Protein AF-V9L997-F1 (afdb_monomer_lite)

Foldseek 3Di:
DLLQQQLLLLLLVLFFQQLVVLLVVLCVPPLLVLLLVLLLLLLQVLDFQLVSLCVVPVVCSVLSVVLQVVVVVVVVVVLLVVLVVVVQVVQVPDPPRQLQDQPDPQHDNVAEDNAPDPDPRHDYSNVSCCCCVVPVPDPDPVCPDDDPVSSVVSSVVSVVVVCVCDVVHDVSVVVVCVCVVVVVVVVLVVLLVVLVVAPQLVVLVCSNNRGPNVSVVDVVSSVSSNVSSCVLLVRSSSVSSNNSSPDDNPDDSSVVSVVSSCVSSVSSVSSSSSVSSVLRNVCVVNVPDSSVVCVSPVVSVVVNDD

Sequence (306 aa):
LGNVWRFPFLCYRSGGGAFLIPFLIMLVLVGIPLLYMEIAIGQYLRVGPIKALAKVCPLFKGVGMASVAISFIMSIYYNLIITWALYYLINSFQNPLPWQSCNNTWNIPENCTDSITTSNTTVSASQQFFDYNVLQKTEGLESLGGVRWELFGLLILAWVIIYFCIFKGVSWTGKIVYFTSLFPYVVLLAILINNVQLPGAIDGIKYFVTPKWEKLTELQVWVNAAVQVFNSIGIGFGTLISMSSYNQFDNTILKDTLAVSLTNAGTSLFSGFVIFSAFGYMSHMINVPIDHIAVDGKSYNQFCRP

pLDDT: mean 87.46, std 13.43, range [25.47, 96.94]

Secondary structure (DSSP, 8-state):
-HHHHHHHHHHHHTTBGGGHHHHHHHIIIIIHHHHHHHHHHHHHH-S-HHHHHHHH-GGGHHHHHHHHHHHHHHHHHHHHHHHHHHHHHHTTSSSS-TTS-S-STTS-TTTEESS--S-TT-EEHHHHIIIIIIS---SSTT------HHHHHHHHHHHHHHHHHHTT-HHHHHHHHHHHHHHHHHHHHHHHHHHHTSTTHHHHHHHHHSB-GGGGG-HHHHHHHHHHHHHHHTTTSSHHHHHHT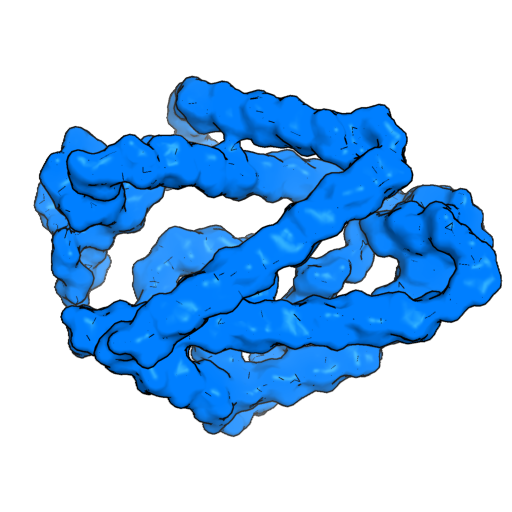TS-TTS-HHHHHHHHHHHHHHHHHHHHHHHHHHHHHHHHHHT--HHHHHHH-HHHHHHS--

Radius of gyration: 21.57 Å; chains: 1; bounding box: 57×48×59 Å

Structure (mmCIF, N/CA/C/O backbone):
data_AF-V9L997-F1
#
_entry.id   AF-V9L997-F1
#
loop_
_atom_site.group_PDB
_atom_site.id
_atom_site.type_symbol
_atom_site.label_atom_id
_atom_site.label_alt_id
_atom_site.label_comp_id
_atom_site.label_asym_id
_atom_site.label_entity_id
_atom_site.label_seq_id
_atom_site.pdbx_PDB_ins_code
_atom_site.Cartn_x
_atom_site.Cartn_y
_atom_site.Cartn_z
_atom_site.occupancy
_atom_site.B_iso_or_equiv
_atom_site.auth_seq_id
_atom_site.auth_comp_id
_atom_site.auth_asym_id
_atom_site.auth_atom_id
_atom_site.pdbx_PDB_model_num
ATOM 1 N N . LEU A 1 1 ? -0.532 1.861 -1.026 1.00 67.75 1 LEU A N 1
ATOM 2 C CA . LEU A 1 1 ? 0.831 1.485 -1.468 1.00 67.75 1 LEU A CA 1
ATOM 3 C C . LEU A 1 1 ? 1.107 -0.012 -1.302 1.00 67.75 1 LEU A C 1
ATOM 5 O O . LEU A 1 1 ? 1.364 -0.663 -2.305 1.00 67.75 1 LEU A O 1
ATOM 9 N N . GLY A 1 2 ? 0.913 -0.591 -0.107 1.00 73.69 2 GLY A N 1
ATOM 10 C CA . GLY A 1 2 ? 1.017 -2.047 0.108 1.00 73.69 2 GLY A CA 1
ATOM 11 C C . GLY A 1 2 ? 0.152 -2.907 -0.830 1.00 73.69 2 GLY A C 1
ATOM 12 O O . GLY A 1 2 ? 0.602 -3.954 -1.285 1.00 73.69 2 GLY A O 1
ATOM 13 N N . ASN A 1 3 ? -1.040 -2.434 -1.207 1.00 83.44 3 ASN A N 1
ATOM 14 C CA . ASN A 1 3 ? -1.897 -3.132 -2.175 1.00 83.44 3 ASN A CA 1
ATOM 15 C C . ASN A 1 3 ? -1.342 -3.085 -3.608 1.00 83.44 3 ASN A C 1
ATOM 17 O O . ASN A 1 3 ? -1.597 -3.996 -4.380 1.00 83.44 3 ASN A O 1
ATOM 21 N N . VAL A 1 4 ? -0.579 -2.051 -3.975 1.00 80.94 4 VAL A N 1
ATOM 22 C CA . VAL A 1 4 ? -0.054 -1.884 -5.340 1.00 80.94 4 VAL A CA 1
ATOM 23 C C . VAL A 1 4 ? 1.275 -2.604 -5.508 1.00 80.94 4 VAL A C 1
ATOM 25 O O . VAL A 1 4 ? 1.442 -3.288 -6.504 1.00 80.94 4 VAL A O 1
ATOM 28 N N . TRP A 1 5 ? 2.199 -2.515 -4.545 1.00 77.62 5 TRP A N 1
ATOM 29 C CA . TRP A 1 5 ? 3.500 -3.170 -4.707 1.00 77.62 5 TRP A CA 1
ATOM 30 C C . TRP A 1 5 ? 3.578 -4.577 -4.094 1.00 77.62 5 TRP A C 1
ATOM 32 O O . TRP A 1 5 ? 4.115 -5.502 -4.700 1.00 77.62 5 TRP A O 1
ATOM 42 N N . ARG A 1 6 ? 3.019 -4.782 -2.891 1.00 84.50 6 ARG A N 1
ATOM 43 C CA . ARG A 1 6 ? 3.346 -5.961 -2.063 1.00 84.50 6 ARG A CA 1
ATOM 44 C C . ARG A 1 6 ? 2.458 -7.121 -2.441 1.00 84.50 6 ARG A C 1
ATOM 46 O O . ARG A 1 6 ? 2.938 -8.235 -2.591 1.00 84.50 6 ARG A O 1
ATOM 53 N N . PHE A 1 7 ? 1.168 -6.855 -2.616 1.00 88.94 7 PHE A N 1
ATOM 54 C CA . PHE A 1 7 ? 0.220 -7.895 -2.982 1.00 88.94 7 PHE A CA 1
ATOM 55 C C . PHE A 1 7 ? 0.565 -8.550 -4.331 1.00 88.94 7 PHE A C 1
ATOM 57 O O . PHE A 1 7 ? 0.700 -9.775 -4.347 1.00 88.94 7 PHE A O 1
ATOM 64 N N . PRO A 1 8 ? 0.813 -7.804 -5.431 1.00 88.12 8 PRO A N 1
ATOM 65 C CA . PRO A 1 8 ? 1.181 -8.432 -6.699 1.00 88.12 8 PRO A CA 1
ATOM 66 C C . PRO A 1 8 ? 2.517 -9.177 -6.608 1.00 88.12 8 PRO A C 1
ATOM 68 O O . PRO A 1 8 ? 2.640 -10.276 -7.145 1.00 88.12 8 PRO A O 1
ATOM 71 N N . PHE A 1 9 ? 3.484 -8.647 -5.848 1.00 84.38 9 PHE A N 1
ATOM 72 C CA . PHE A 1 9 ? 4.753 -9.327 -5.572 1.00 84.38 9 PHE A CA 1
ATOM 73 C C . PHE A 1 9 ? 4.573 -10.657 -4.827 1.00 84.38 9 PHE A C 1
ATOM 75 O O . PHE A 1 9 ? 5.187 -11.670 -5.164 1.00 84.38 9 PHE A O 1
ATOM 82 N N . LEU A 1 10 ? 3.717 -10.679 -3.805 1.00 86.12 10 LEU A N 1
ATOM 83 C CA . LEU A 1 10 ? 3.435 -11.893 -3.049 1.00 86.12 10 LEU A CA 1
ATOM 84 C C . LEU A 1 10 ? 2.688 -12.914 -3.899 1.00 86.12 10 LEU A C 1
ATOM 86 O O . LEU A 1 10 ? 3.050 -14.087 -3.841 1.00 86.12 10 LEU A O 1
ATOM 90 N N . CYS A 1 11 ? 1.733 -12.481 -4.729 1.00 87.31 11 CYS A N 1
ATOM 91 C CA . CYS A 1 11 ? 1.084 -13.353 -5.709 1.00 87.31 11 CYS A CA 1
ATOM 92 C C . CYS A 1 11 ? 2.128 -13.956 -6.651 1.00 87.31 11 CYS A C 1
ATOM 94 O O . CYS A 1 11 ? 2.177 -15.169 -6.824 1.00 87.31 11 CYS A O 1
ATOM 96 N N . TYR A 1 12 ? 3.032 -13.133 -7.183 1.00 84.06 12 TYR A N 1
ATOM 97 C CA . TYR A 1 12 ? 4.104 -13.580 -8.065 1.00 84.06 12 TYR A CA 1
ATOM 98 C C . TYR A 1 12 ? 4.977 -14.675 -7.436 1.00 84.06 12 TYR A C 1
ATOM 100 O O . TYR A 1 12 ? 5.181 -15.733 -8.037 1.00 84.06 12 TYR A O 1
ATOM 108 N N . ARG A 1 13 ? 5.466 -14.441 -6.211 1.00 83.31 13 ARG A N 1
ATOM 109 C CA . ARG A 1 13 ? 6.391 -15.348 -5.512 1.00 83.31 13 ARG A CA 1
ATOM 110 C C . ARG A 1 13 ? 5.698 -16.592 -4.948 1.00 83.31 13 ARG A C 1
ATOM 112 O O . ARG A 1 13 ? 6.335 -17.632 -4.803 1.00 83.31 13 ARG A O 1
ATOM 119 N N . SER A 1 14 ? 4.410 -16.491 -4.630 1.00 85.44 14 SER A N 1
ATOM 120 C CA . SER A 1 14 ? 3.668 -17.495 -3.853 1.00 85.44 14 SER A CA 1
ATOM 121 C C . SER A 1 14 ? 2.675 -18.309 -4.692 1.00 85.44 14 SER A C 1
ATOM 123 O O . SER A 1 14 ? 1.723 -18.865 -4.152 1.00 85.44 14 SER A O 1
ATOM 125 N N . GLY A 1 15 ? 2.894 -18.400 -6.008 1.00 83.06 15 GLY A N 1
ATOM 126 C CA . GLY A 1 15 ? 2.149 -19.317 -6.879 1.00 83.06 15 GLY A CA 1
ATOM 127 C C . GLY A 1 15 ? 1.023 -18.696 -7.709 1.00 83.06 15 GLY A C 1
ATOM 128 O O . GLY A 1 15 ? 0.087 -19.405 -8.083 1.00 83.06 15 GLY A O 1
ATOM 129 N N . GLY A 1 16 ? 1.108 -17.399 -8.005 1.00 87.31 16 GLY A N 1
ATOM 130 C CA . GLY A 1 16 ? 0.155 -16.675 -8.847 1.00 87.31 16 GLY A CA 1
ATOM 131 C C . GLY A 1 16 ? -1.250 -16.731 -8.262 1.00 87.31 16 GLY A C 1
ATOM 132 O O . GLY A 1 16 ? -1.461 -16.397 -7.093 1.00 87.31 16 GLY A O 1
ATOM 133 N N . GLY A 1 17 ? -2.194 -17.237 -9.055 1.00 88.56 17 GLY A N 1
ATOM 134 C CA . GLY A 1 17 ? -3.599 -17.349 -8.666 1.00 88.56 17 GLY A CA 1
ATOM 135 C C . GLY A 1 17 ? -3.832 -18.264 -7.462 1.00 88.56 17 GLY A C 1
ATOM 136 O O . GLY A 1 17 ? -4.795 -18.067 -6.724 1.00 88.56 17 GLY A O 1
ATOM 137 N N . ALA A 1 18 ? -2.925 -19.214 -7.195 1.00 92.25 18 ALA A N 1
ATOM 138 C CA . ALA A 1 18 ? -3.042 -20.100 -6.039 1.00 92.25 18 ALA A CA 1
ATOM 139 C C . ALA A 1 18 ? -2.967 -19.320 -4.716 1.00 92.25 18 ALA A C 1
ATOM 141 O O . ALA A 1 18 ? -3.690 -19.652 -3.783 1.00 92.25 18 ALA A O 1
ATOM 142 N N . PHE A 1 19 ? -2.180 -18.236 -4.650 1.00 93.38 19 PHE A N 1
ATOM 143 C CA . PHE A 1 19 ? -2.037 -17.395 -3.453 1.00 93.38 19 PHE A CA 1
ATOM 144 C C . PHE A 1 19 ? -3.350 -16.728 -3.009 1.00 93.38 19 PHE A C 1
ATOM 146 O O . PHE A 1 19 ? -3.507 -16.382 -1.836 1.00 93.38 19 PHE A O 1
ATOM 153 N N . LEU A 1 20 ? -4.325 -16.584 -3.911 1.00 92.19 20 LEU A N 1
ATOM 154 C CA . LEU A 1 20 ? -5.626 -16.006 -3.574 1.00 92.19 20 LEU A CA 1
ATOM 155 C C . LEU A 1 20 ? -6.396 -16.861 -2.563 1.00 92.19 20 LEU A C 1
ATOM 157 O O . LEU A 1 20 ? -7.115 -16.313 -1.734 1.00 92.19 20 LEU A O 1
ATOM 161 N N . ILE A 1 21 ? -6.207 -18.183 -2.580 1.00 94.12 21 ILE A N 1
ATOM 162 C CA . ILE A 1 21 ? -6.853 -19.110 -1.643 1.00 94.12 21 ILE A CA 1
ATOM 163 C C . ILE A 1 21 ? -6.406 -18.840 -0.194 1.00 94.12 21 ILE A C 1
ATOM 165 O O . ILE A 1 21 ? -7.260 -18.481 0.621 1.00 94.12 21 ILE A O 1
ATOM 169 N N . PRO A 1 22 ? -5.107 -18.939 0.164 1.00 95.25 22 PRO A N 1
ATOM 170 C CA . PRO A 1 22 ? -4.657 -18.651 1.520 1.00 95.25 22 PRO A CA 1
ATOM 171 C C . PRO A 1 22 ? -4.910 -17.192 1.908 1.00 95.25 22 PRO A C 1
ATOM 173 O O . PRO A 1 22 ? -5.239 -16.930 3.062 1.00 95.25 22 PRO A O 1
ATOM 176 N N . PHE A 1 23 ? -4.834 -16.243 0.966 1.00 94.81 23 PHE A N 1
ATOM 177 C CA . PHE A 1 23 ? -5.179 -14.843 1.224 1.00 94.81 23 PHE A CA 1
ATOM 178 C C . PHE A 1 23 ? -6.644 -14.664 1.647 1.00 94.81 23 PHE A C 1
ATOM 180 O O . PHE A 1 23 ? -6.903 -14.050 2.681 1.00 94.81 23 PHE A O 1
ATOM 187 N N . LEU A 1 24 ? -7.599 -15.223 0.897 1.00 94.75 24 LEU A N 1
ATOM 188 C CA . LEU A 1 24 ? -9.027 -15.122 1.217 1.00 94.75 24 LEU A CA 1
ATOM 189 C C . LEU A 1 24 ? -9.382 -15.884 2.498 1.00 94.75 24 LEU A C 1
ATOM 191 O O . LEU A 1 24 ? -10.163 -15.382 3.304 1.00 94.75 24 LEU A O 1
ATOM 195 N N . ILE A 1 25 ? -8.776 -17.050 2.730 1.00 96.06 25 ILE A N 1
ATOM 196 C CA . ILE A 1 25 ? -8.978 -17.814 3.969 1.00 96.06 25 ILE A CA 1
ATOM 197 C C . ILE A 1 25 ? -8.473 -17.015 5.176 1.00 96.06 25 ILE A C 1
ATOM 199 O O . ILE A 1 25 ? -9.211 -16.844 6.145 1.00 96.06 25 ILE A O 1
ATOM 203 N N . MET A 1 26 ? -7.253 -16.472 5.115 1.00 95.75 26 MET A N 1
ATOM 204 C CA . MET A 1 26 ? -6.703 -15.642 6.195 1.00 95.75 26 MET A CA 1
ATOM 205 C C . MET A 1 26 ? -7.504 -14.352 6.391 1.00 95.75 26 MET A C 1
ATOM 207 O O . MET A 1 26 ? -7.697 -13.908 7.523 1.00 95.75 26 MET A O 1
ATOM 211 N N . LEU A 1 27 ? -8.027 -13.765 5.313 1.00 95.81 27 LEU A N 1
ATOM 212 C CA . LEU A 1 27 ? -8.910 -12.606 5.391 1.00 95.81 27 LEU A CA 1
ATOM 213 C C . LEU A 1 27 ? -10.199 -12.935 6.152 1.00 95.81 27 LEU A C 1
ATOM 215 O O . LEU A 1 27 ? -10.573 -12.182 7.045 1.00 95.81 27 LEU A O 1
ATOM 219 N N . VAL A 1 28 ? -10.858 -14.049 5.836 1.00 96.19 28 VAL A N 1
ATOM 220 C CA . VAL A 1 28 ? -12.134 -14.428 6.461 1.00 96.19 28 VAL A CA 1
ATOM 221 C C . VAL A 1 28 ? -11.952 -14.908 7.899 1.00 96.19 28 VAL A C 1
ATOM 223 O O . VAL A 1 28 ? -12.727 -14.518 8.768 1.00 96.19 28 VAL A O 1
ATOM 226 N N . LEU A 1 29 ? -10.938 -15.732 8.167 1.00 95.56 29 LEU A N 1
ATOM 227 C CA . LEU A 1 29 ? -10.749 -16.350 9.483 1.00 95.56 29 LEU A CA 1
ATOM 228 C C . LEU A 1 29 ? -10.039 -15.442 10.489 1.00 95.56 29 LEU A C 1
ATOM 230 O O . LEU A 1 29 ? -10.251 -15.590 11.689 1.00 95.56 29 LEU A O 1
ATOM 234 N N . VAL A 1 30 ? -9.190 -14.523 10.022 1.00 94.12 30 VAL A N 1
ATOM 235 C CA . VAL A 1 30 ? -8.340 -13.700 10.897 1.00 94.12 30 VAL A CA 1
ATOM 236 C C . VAL A 1 30 ? -8.566 -12.211 10.654 1.00 94.12 30 VAL A C 1
ATOM 238 O O . VAL A 1 30 ? -8.850 -11.475 11.596 1.00 94.12 30 VAL A O 1
ATOM 241 N N . GLY A 1 31 ? -8.499 -11.763 9.399 1.00 95.25 31 GLY A N 1
ATOM 242 C CA . GLY A 1 31 ? -8.603 -10.344 9.048 1.00 95.25 31 GLY A CA 1
ATOM 243 C C . GLY A 1 31 ? -9.928 -9.700 9.465 1.00 95.25 31 GLY A C 1
ATOM 244 O O . GLY A 1 31 ? -9.932 -8.741 10.234 1.00 95.25 31 GLY A O 1
ATOM 245 N N . ILE A 1 32 ? -11.052 -10.239 8.984 1.00 96.12 32 ILE A N 1
ATOM 246 C CA . ILE A 1 32 ? -12.401 -9.717 9.245 1.00 96.12 32 ILE A CA 1
ATOM 247 C C . ILE A 1 32 ? -12.735 -9.753 10.746 1.00 96.12 32 ILE A C 1
ATOM 249 O O . ILE A 1 32 ? -13.163 -8.715 11.257 1.00 96.12 32 ILE A O 1
ATOM 253 N N . PRO A 1 33 ? -12.520 -10.862 11.487 1.00 96.56 33 PRO A N 1
ATOM 254 C CA . PRO A 1 33 ? -12.800 -10.895 12.922 1.00 96.56 33 PRO A CA 1
ATOM 255 C C . PRO A 1 33 ? -11.991 -9.874 13.728 1.00 96.56 33 PRO A C 1
ATOM 257 O O . PRO A 1 33 ? -12.551 -9.193 14.587 1.00 96.56 33 PRO A O 1
ATOM 260 N N . LEU A 1 34 ? -10.695 -9.716 13.439 1.00 95.69 34 LEU A N 1
ATOM 261 C CA . LEU A 1 34 ? -9.853 -8.751 14.151 1.00 95.69 34 LEU A CA 1
ATOM 262 C C . LEU A 1 34 ? -10.195 -7.302 13.791 1.00 95.69 34 LEU A C 1
ATOM 264 O O . LEU A 1 34 ? -10.251 -6.451 14.678 1.00 95.69 34 LEU A O 1
ATOM 268 N N . LEU A 1 35 ? -10.490 -7.024 12.519 1.00 96.31 3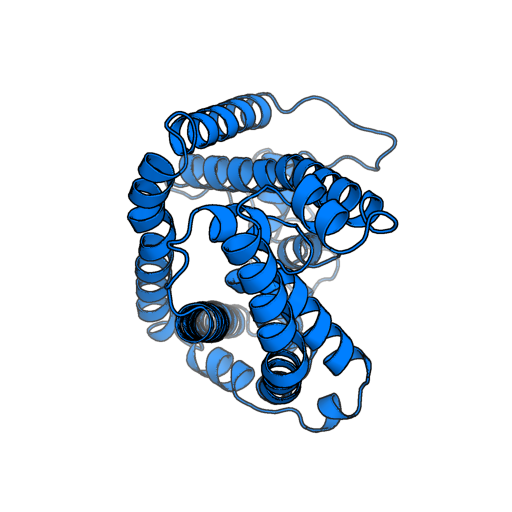5 LEU A N 1
ATOM 269 C CA . LEU A 1 35 ? -10.985 -5.715 12.093 1.00 96.31 35 LEU A CA 1
ATOM 270 C C . LEU A 1 35 ? -12.308 -5.371 12.790 1.00 96.31 35 LEU A C 1
ATOM 272 O O . LEU A 1 35 ? -12.468 -4.266 13.304 1.00 96.31 35 LEU A O 1
ATOM 276 N N . TYR A 1 36 ? -13.245 -6.323 12.835 1.00 96.69 36 TYR A N 1
ATOM 277 C CA . TYR A 1 36 ? -14.514 -6.163 13.544 1.00 96.69 36 TYR A CA 1
ATOM 278 C C . TYR A 1 36 ? -14.291 -5.845 15.022 1.00 96.69 36 TYR A C 1
ATOM 280 O O . TYR A 1 36 ? -14.893 -4.910 15.546 1.00 96.69 36 TYR A O 1
ATOM 288 N N . MET A 1 37 ? -13.390 -6.579 15.678 1.00 95.81 37 MET A N 1
ATOM 289 C CA . MET A 1 37 ? -13.039 -6.360 17.078 1.00 95.81 37 MET A CA 1
ATOM 290 C C . MET A 1 37 ? -12.497 -4.944 17.322 1.00 95.81 37 MET A C 1
ATOM 292 O O . MET A 1 37 ? -12.960 -4.273 18.243 1.00 95.81 37 MET A O 1
ATOM 296 N N . GLU A 1 38 ? -11.550 -4.457 16.514 1.00 95.50 38 GLU A N 1
ATOM 297 C CA . GLU A 1 38 ? -10.991 -3.109 16.695 1.00 95.50 38 GLU A CA 1
ATOM 298 C C . GLU A 1 38 ? -12.030 -2.005 16.484 1.00 95.50 38 GLU A C 1
ATOM 300 O O . GLU A 1 38 ? -12.090 -1.062 17.280 1.00 95.50 38 GLU A O 1
ATOM 305 N N . ILE A 1 39 ? -12.873 -2.132 15.454 1.00 95.94 39 ILE A N 1
ATOM 306 C CA . ILE A 1 39 ? -13.940 -1.158 15.187 1.00 95.94 39 ILE A CA 1
ATOM 307 C C . ILE A 1 39 ? -14.985 -1.188 16.311 1.00 95.94 39 ILE A C 1
ATOM 309 O O . ILE A 1 39 ? -15.418 -0.133 16.773 1.00 95.94 39 ILE A O 1
ATOM 313 N N . ALA A 1 40 ? -15.347 -2.375 16.810 1.00 96.19 40 ALA A N 1
ATOM 314 C CA . ALA A 1 40 ? -16.261 -2.533 17.941 1.00 96.19 40 ALA A CA 1
ATOM 315 C C . ALA A 1 40 ? -15.725 -1.878 19.217 1.00 96.19 40 ALA A C 1
ATOM 317 O O . ALA A 1 40 ? -16.440 -1.106 19.858 1.00 96.19 40 ALA A O 1
ATOM 318 N N . ILE A 1 41 ? -14.459 -2.127 19.562 1.00 95.69 41 ILE A N 1
ATOM 319 C CA . ILE A 1 41 ? -13.810 -1.522 20.733 1.00 95.69 41 ILE A CA 1
ATOM 320 C C . ILE A 1 41 ? -13.782 0.005 20.604 1.00 95.69 41 ILE A C 1
ATOM 322 O O . ILE A 1 41 ? -14.122 0.705 21.562 1.00 95.69 41 ILE A O 1
ATOM 326 N N . GLY A 1 42 ? -13.397 0.530 19.438 1.00 95.69 42 GLY A N 1
ATOM 327 C CA . GLY A 1 42 ? -13.329 1.971 19.212 1.00 95.69 42 GLY A CA 1
ATOM 328 C C . GLY A 1 42 ? -14.699 2.642 19.276 1.00 95.69 42 GLY A C 1
ATOM 329 O O . GLY A 1 42 ? -14.874 3.569 20.071 1.00 95.69 42 GLY A O 1
ATOM 330 N N . GLN A 1 43 ? -15.688 2.138 18.530 1.00 96.19 43 GLN A N 1
ATOM 331 C CA . GLN A 1 43 ? -17.046 2.700 18.505 1.00 96.19 43 GLN A CA 1
ATOM 332 C C . GLN A 1 43 ? -17.740 2.619 19.870 1.00 96.19 43 GLN A C 1
ATOM 334 O O . GLN A 1 43 ? -18.403 3.578 20.270 1.00 96.19 43 GLN A O 1
ATOM 339 N N . TYR A 1 44 ? -17.575 1.514 20.604 1.00 95.81 44 TYR A N 1
ATOM 340 C CA . TYR A 1 44 ? -18.206 1.343 21.914 1.00 95.81 44 TYR A CA 1
ATOM 341 C C . TYR A 1 44 ? -17.577 2.244 22.985 1.00 95.81 44 TYR A C 1
ATOM 343 O O . TYR A 1 44 ? -18.290 2.885 23.758 1.00 95.81 44 TYR A O 1
ATOM 351 N N . LEU A 1 45 ? -16.241 2.328 23.039 1.00 95.69 45 LEU A N 1
ATOM 352 C CA . LEU A 1 45 ? -15.543 3.059 24.104 1.00 95.69 45 LEU A CA 1
ATOM 353 C C . LEU A 1 45 ? -15.334 4.548 23.811 1.00 95.69 45 LEU A C 1
ATOM 355 O O . LEU A 1 45 ? -15.082 5.301 24.759 1.00 95.69 45 LEU A O 1
ATOM 359 N N . ARG A 1 46 ? -15.418 4.968 22.539 1.00 95.06 46 ARG A N 1
ATOM 360 C CA . ARG A 1 46 ? -15.309 6.365 22.070 1.00 95.06 46 ARG A CA 1
ATOM 361 C C . ARG A 1 46 ? -14.075 7.108 22.585 1.00 95.06 46 ARG A C 1
ATOM 363 O O . ARG A 1 46 ? -14.114 8.291 22.919 1.00 95.06 46 ARG A O 1
ATOM 370 N N . VAL A 1 47 ? -12.966 6.388 22.701 1.00 95.12 47 VAL A N 1
ATOM 371 C CA . VAL A 1 47 ? -11.676 6.923 23.142 1.00 95.12 47 VAL A CA 1
ATOM 372 C C . VAL A 1 47 ? -10.554 6.340 22.292 1.00 95.12 47 VAL A C 1
ATOM 374 O O . VAL A 1 47 ? -10.687 5.256 21.731 1.00 95.12 47 VAL A O 1
ATOM 377 N N . GLY A 1 48 ? -9.422 7.041 22.238 1.00 93.50 48 GLY A N 1
ATOM 378 C CA . GLY A 1 48 ? -8.238 6.562 21.524 1.00 93.50 48 GLY A CA 1
ATOM 379 C C . GLY A 1 48 ? -7.664 5.247 22.086 1.00 93.50 48 GLY A C 1
ATOM 380 O O . GLY A 1 48 ? -7.963 4.869 23.226 1.00 93.50 48 GLY A O 1
ATOM 381 N N . PRO A 1 49 ? -6.775 4.577 21.330 1.00 94.06 49 PRO A N 1
ATOM 382 C CA . PRO A 1 49 ? -6.354 3.190 21.564 1.00 94.06 49 PRO A CA 1
ATOM 383 C C . PRO A 1 49 ? -5.753 2.926 22.953 1.00 94.06 49 PRO A C 1
ATOM 385 O O . PRO A 1 49 ? -6.073 1.913 23.572 1.00 94.06 49 PRO A O 1
ATOM 388 N N . ILE A 1 50 ? -4.958 3.857 23.501 1.00 94.94 50 ILE A N 1
ATOM 389 C CA . ILE A 1 50 ? -4.363 3.723 24.847 1.00 94.94 50 ILE A CA 1
ATOM 390 C C . ILE A 1 50 ? -5.450 3.616 25.923 1.00 94.94 50 ILE A C 1
ATOM 392 O O . ILE A 1 50 ? -5.408 2.736 26.782 1.00 94.94 50 ILE A O 1
ATOM 396 N N . LYS A 1 51 ? -6.431 4.525 25.888 1.00 95.12 51 LYS A N 1
ATOM 397 C CA . LYS A 1 51 ? -7.526 4.549 26.866 1.00 95.12 51 LYS A CA 1
ATOM 398 C C . LYS A 1 51 ? -8.526 3.427 26.602 1.00 95.12 51 LYS A C 1
ATOM 400 O O . LYS A 1 51 ? -9.069 2.890 27.561 1.00 95.12 51 LYS A O 1
ATOM 405 N N . ALA A 1 52 ? -8.755 3.075 25.336 1.00 95.06 52 ALA A N 1
ATOM 406 C CA . ALA A 1 52 ? -9.652 1.995 24.949 1.00 95.06 52 ALA A CA 1
ATOM 407 C C . ALA A 1 52 ? -9.174 0.663 25.537 1.00 95.06 52 ALA A C 1
ATOM 409 O O . ALA A 1 52 ? -9.891 0.045 26.319 1.00 95.06 52 ALA A O 1
ATOM 410 N N . LEU A 1 53 ? -7.922 0.278 25.271 1.00 94.44 53 LEU A N 1
ATOM 411 C CA . LEU A 1 53 ? -7.375 -0.986 25.765 1.00 94.44 53 LEU A CA 1
ATOM 412 C C . LEU A 1 53 ? -7.232 -1.011 27.288 1.00 94.44 53 LEU A C 1
ATOM 414 O O . LEU A 1 53 ? -7.514 -2.038 27.893 1.00 94.44 53 LEU A O 1
ATOM 418 N N . ALA A 1 54 ? -6.916 0.122 27.924 1.00 95.25 54 ALA A N 1
ATOM 419 C CA . ALA A 1 54 ? -6.913 0.220 29.383 1.00 95.25 54 ALA A CA 1
ATOM 420 C C . ALA A 1 54 ? -8.307 0.020 30.013 1.00 95.25 54 ALA A C 1
ATOM 422 O O . ALA A 1 54 ? -8.400 -0.543 31.101 1.00 95.25 54 ALA A O 1
ATOM 423 N N . LYS A 1 55 ? -9.383 0.471 29.348 1.00 94.31 55 LYS A N 1
ATOM 424 C CA . LYS A 1 55 ? -10.770 0.250 29.797 1.00 94.31 55 LYS A CA 1
ATOM 425 C C . LYS A 1 55 ? -11.239 -1.189 29.574 1.00 94.31 55 LYS A C 1
ATOM 427 O O . LYS A 1 55 ? -12.035 -1.670 30.370 1.00 94.31 55 LYS A O 1
ATOM 432 N N . VAL A 1 56 ? -10.764 -1.858 28.519 1.00 93.50 56 VAL A N 1
ATOM 433 C CA . VAL A 1 56 ? -11.035 -3.290 28.287 1.00 93.50 56 VAL A CA 1
ATOM 434 C C . VAL A 1 56 ? -10.320 -4.139 29.337 1.00 93.50 56 VAL A C 1
ATOM 436 O O . VAL A 1 56 ? -10.936 -4.969 29.996 1.00 93.50 56 VAL A O 1
ATOM 439 N N . CYS A 1 57 ? -9.016 -3.921 29.507 1.00 93.62 57 CYS A N 1
ATOM 440 C CA . CYS A 1 57 ? -8.207 -4.580 30.521 1.00 93.62 57 CYS A CA 1
ATOM 441 C C . CYS A 1 57 ? -7.038 -3.664 30.922 1.00 93.62 57 CYS A C 1
ATOM 443 O O . CYS A 1 57 ? -6.160 -3.405 30.093 1.00 93.62 57 CYS A O 1
ATOM 445 N N . PRO A 1 58 ? -6.952 -3.205 32.185 1.00 93.00 58 PRO A N 1
ATOM 446 C CA . PRO A 1 58 ? -5.878 -2.312 32.628 1.00 93.00 58 PRO A CA 1
ATOM 447 C C . PRO A 1 58 ? -4.465 -2.860 32.379 1.00 93.00 58 PRO A C 1
ATOM 449 O O . PRO A 1 58 ? -3.557 -2.086 32.075 1.00 93.00 58 PRO A O 1
ATOM 452 N N . LEU A 1 59 ? -4.291 -4.188 32.431 1.00 94.25 59 LEU A N 1
ATOM 453 C CA . LEU A 1 59 ? -3.028 -4.868 32.124 1.00 94.25 59 LEU A CA 1
ATOM 454 C C . LEU A 1 59 ? -2.582 -4.639 30.667 1.00 94.25 59 LEU A C 1
ATOM 456 O O . LEU A 1 59 ? -1.393 -4.497 30.393 1.00 94.25 59 LEU A O 1
ATOM 460 N N . PHE A 1 60 ? -3.528 -4.525 29.730 1.00 91.56 60 PHE A N 1
ATOM 461 C CA . PHE A 1 60 ? -3.258 -4.324 28.303 1.00 91.56 60 PHE A CA 1
ATOM 462 C C . PHE A 1 60 ? -3.100 -2.858 27.893 1.00 91.56 60 PHE A C 1
ATOM 464 O O . PHE A 1 60 ? -2.940 -2.565 26.707 1.00 91.56 60 PHE A O 1
ATOM 471 N N . LYS A 1 61 ? -3.031 -1.919 28.845 1.00 93.38 61 LYS A N 1
ATOM 472 C CA . LYS A 1 61 ? -2.676 -0.518 28.554 1.00 93.38 61 LYS A CA 1
ATOM 473 C C . LYS A 1 61 ? -1.363 -0.403 27.762 1.00 93.38 61 LYS A C 1
ATOM 475 O O . LYS A 1 61 ? -1.251 0.461 26.894 1.00 93.38 61 LYS A O 1
ATOM 480 N N . GLY A 1 62 ? -0.399 -1.292 28.026 1.00 94.81 62 GLY A N 1
ATOM 481 C CA . GLY A 1 62 ? 0.869 -1.372 27.292 1.00 94.81 62 GLY A CA 1
ATOM 482 C C . GLY A 1 62 ? 0.698 -1.603 25.790 1.00 94.81 62 GLY A C 1
ATOM 483 O O . GLY A 1 62 ? 1.392 -0.969 24.999 1.00 94.81 62 GLY A O 1
ATOM 484 N N . VAL A 1 63 ? -0.282 -2.417 25.388 1.00 94.12 63 VAL A N 1
ATOM 485 C CA . VAL A 1 63 ? -0.570 -2.710 23.974 1.00 94.12 63 VAL A CA 1
ATOM 486 C C . VAL A 1 63 ? -1.005 -1.442 23.236 1.00 94.12 63 VAL A C 1
ATOM 488 O O . VAL A 1 63 ? -0.523 -1.169 22.141 1.00 94.12 63 VAL A O 1
ATOM 491 N N . GLY A 1 64 ? -1.837 -0.605 23.863 1.00 93.81 64 GLY A N 1
ATOM 492 C CA . GLY A 1 64 ? -2.256 0.666 23.267 1.00 93.81 64 GLY A CA 1
ATOM 493 C C . GLY A 1 64 ? -1.133 1.699 23.174 1.00 93.81 64 GLY A C 1
ATOM 494 O O . GLY A 1 64 ? -1.122 2.514 22.256 1.00 93.81 64 GLY A O 1
ATOM 495 N N . MET A 1 65 ? -0.169 1.678 24.100 1.00 95.31 65 MET A N 1
ATOM 496 C CA . MET A 1 65 ? 1.027 2.524 23.988 1.00 95.31 65 MET A CA 1
ATOM 497 C C . MET A 1 65 ? 1.937 2.040 22.855 1.00 95.31 65 MET A C 1
ATOM 499 O O . MET A 1 65 ? 2.409 2.856 22.064 1.00 95.31 65 MET A O 1
ATOM 503 N N . ALA A 1 66 ? 2.124 0.722 22.731 1.00 95.50 66 ALA A N 1
ATOM 504 C CA . ALA A 1 66 ? 2.896 0.119 21.650 1.00 95.50 66 ALA A CA 1
ATOM 505 C C . ALA A 1 66 ? 2.289 0.426 20.271 1.00 95.50 66 ALA A C 1
ATOM 507 O O . ALA A 1 66 ? 3.021 0.813 19.365 1.00 95.50 66 ALA A O 1
ATOM 508 N N . SER A 1 67 ? 0.961 0.350 20.115 1.00 93.44 67 SER A N 1
ATOM 509 C CA . SER A 1 67 ? 0.298 0.651 18.837 1.00 93.44 67 SER A CA 1
ATOM 510 C C . SER A 1 67 ? 0.511 2.107 18.392 1.00 93.44 67 SER A C 1
ATOM 512 O O . SER A 1 67 ? 0.737 2.377 17.210 1.00 93.44 67 SER A O 1
ATOM 514 N N . VAL A 1 68 ? 0.497 3.054 19.339 1.00 94.25 68 VAL A N 1
ATOM 515 C CA . VAL A 1 68 ? 0.789 4.473 19.068 1.00 94.25 68 VAL A CA 1
ATOM 516 C C . VAL A 1 68 ? 2.268 4.683 18.736 1.00 94.25 68 VAL A C 1
ATOM 518 O O . VAL A 1 68 ? 2.570 5.405 17.788 1.00 94.25 68 VAL A O 1
ATOM 521 N N . ALA A 1 69 ? 3.185 4.027 19.452 1.00 95.31 69 ALA A N 1
ATOM 522 C CA . ALA A 1 69 ? 4.619 4.101 19.167 1.00 95.31 69 ALA A CA 1
ATOM 523 C C . ALA A 1 69 ? 4.959 3.546 17.772 1.00 95.31 69 ALA A C 1
ATOM 525 O O . ALA A 1 69 ? 5.683 4.188 17.011 1.00 95.31 69 ALA A O 1
ATOM 526 N N . ILE A 1 70 ? 4.377 2.401 17.399 1.00 92.94 70 ILE A N 1
ATOM 527 C CA . ILE A 1 70 ? 4.518 1.826 16.055 1.00 92.94 70 ILE A CA 1
ATOM 528 C C . ILE A 1 70 ? 3.965 2.799 15.013 1.00 92.94 70 ILE A C 1
ATOM 530 O O . ILE A 1 70 ? 4.656 3.106 14.047 1.00 92.94 70 ILE A O 1
ATOM 534 N N . SER A 1 71 ? 2.768 3.352 15.226 1.00 92.00 71 SER A N 1
ATOM 535 C CA . SER A 1 71 ? 2.179 4.336 14.307 1.00 92.00 71 SER A CA 1
ATOM 536 C C . SER A 1 71 ? 3.054 5.581 14.128 1.00 92.00 71 SER A C 1
ATOM 538 O O . SER A 1 71 ? 3.162 6.100 13.017 1.00 92.00 71 SER A O 1
ATOM 540 N N . PHE A 1 72 ? 3.719 6.040 15.190 1.00 93.19 72 PHE A N 1
ATOM 541 C CA . PHE A 1 72 ? 4.663 7.154 15.122 1.00 93.19 72 PHE A CA 1
ATOM 542 C C . PHE A 1 72 ? 5.883 6.816 14.254 1.00 93.19 72 PHE A C 1
ATOM 544 O O . PHE A 1 72 ? 6.188 7.560 13.321 1.00 93.19 72 PHE A O 1
ATOM 551 N N . ILE A 1 73 ? 6.527 5.666 14.480 1.00 93.12 73 ILE A N 1
ATOM 552 C CA . ILE A 1 73 ? 7.669 5.215 13.663 1.00 93.12 73 ILE A CA 1
ATOM 553 C C . ILE A 1 73 ? 7.251 5.055 12.196 1.00 93.12 73 ILE A C 1
ATOM 555 O O . ILE A 1 73 ? 7.943 5.529 11.295 1.00 93.12 73 ILE A O 1
ATOM 559 N N . MET A 1 74 ? 6.080 4.457 11.958 1.00 90.56 74 MET A N 1
ATOM 560 C CA . MET A 1 74 ? 5.503 4.302 10.622 1.00 90.56 74 MET A CA 1
ATOM 561 C C . MET A 1 74 ? 5.311 5.656 9.942 1.00 90.56 74 MET A C 1
ATOM 563 O O . MET A 1 74 ? 5.692 5.824 8.786 1.00 90.56 74 MET A O 1
ATOM 567 N N . SER A 1 75 ? 4.794 6.654 10.662 1.00 91.06 75 SER A N 1
ATOM 568 C CA . SER A 1 75 ? 4.590 7.988 10.099 1.00 91.06 75 SER A CA 1
ATOM 569 C C . SER A 1 75 ? 5.890 8.629 9.603 1.00 91.06 75 SER A C 1
ATOM 571 O O . SER A 1 75 ? 5.867 9.296 8.573 1.00 91.06 75 SER A O 1
ATOM 573 N N . ILE A 1 76 ? 7.026 8.389 10.266 1.00 90.88 76 ILE A N 1
ATOM 574 C CA . ILE A 1 76 ? 8.321 8.960 9.870 1.00 90.88 76 ILE A CA 1
ATOM 575 C C . ILE A 1 76 ? 8.775 8.381 8.528 1.00 90.88 76 ILE A C 1
ATOM 577 O O . ILE A 1 76 ? 9.066 9.138 7.601 1.00 90.88 76 ILE A O 1
ATOM 581 N N . TYR A 1 77 ? 8.810 7.054 8.387 1.00 88.81 77 TYR A N 1
ATOM 582 C CA . TYR A 1 77 ? 9.353 6.454 7.167 1.00 88.81 77 TYR A CA 1
ATOM 583 C C . TYR A 1 77 ? 8.361 6.481 5.995 1.00 88.81 77 TYR A C 1
ATOM 585 O O . TYR A 1 77 ? 8.785 6.638 4.852 1.00 88.81 77 TYR A O 1
ATOM 593 N N . TYR A 1 78 ? 7.044 6.382 6.232 1.00 89.44 78 TYR A N 1
ATOM 594 C CA . TYR A 1 78 ? 6.065 6.482 5.139 1.00 89.44 78 TYR A CA 1
ATOM 595 C C . TYR A 1 78 ? 6.051 7.870 4.502 1.00 89.44 78 TYR A C 1
ATOM 597 O O . TYR A 1 78 ? 5.804 7.988 3.300 1.00 89.44 78 TYR A O 1
ATOM 605 N N . ASN A 1 79 ? 6.370 8.909 5.276 1.00 92.00 79 ASN A N 1
ATOM 606 C CA . ASN A 1 79 ? 6.549 10.254 4.744 1.00 92.00 79 ASN A CA 1
ATOM 607 C C . ASN A 1 79 ? 7.690 10.334 3.723 1.00 92.00 79 ASN A C 1
ATOM 609 O O . ASN A 1 79 ? 7.535 11.009 2.710 1.00 92.00 79 ASN A O 1
ATOM 613 N N . LEU A 1 80 ? 8.783 9.585 3.912 1.00 92.19 80 LEU A N 1
ATOM 614 C CA . LEU A 1 80 ? 9.872 9.524 2.926 1.00 92.19 80 LEU A CA 1
ATOM 615 C C . LEU A 1 80 ? 9.398 8.975 1.578 1.00 92.19 80 LEU A C 1
ATOM 617 O O . LEU A 1 80 ? 9.847 9.431 0.529 1.00 92.19 80 LEU A O 1
ATOM 621 N N . ILE A 1 81 ? 8.447 8.040 1.584 1.00 91.31 81 ILE A N 1
ATOM 622 C CA . ILE A 1 81 ? 7.908 7.494 0.338 1.00 91.31 81 ILE A CA 1
ATOM 623 C C . ILE A 1 81 ? 7.074 8.541 -0.411 1.00 91.31 81 ILE A C 1
ATOM 625 O O . ILE A 1 81 ? 7.160 8.637 -1.636 1.00 91.31 81 ILE A O 1
ATOM 629 N N . ILE A 1 82 ? 6.311 9.367 0.312 1.00 92.12 82 ILE A N 1
ATOM 630 C CA . ILE A 1 82 ? 5.594 10.509 -0.275 1.00 92.12 82 ILE A CA 1
ATOM 631 C C . ILE A 1 82 ? 6.600 11.503 -0.867 1.00 92.12 82 ILE A C 1
ATOM 633 O O . ILE A 1 82 ? 6.411 11.957 -1.994 1.00 92.12 82 ILE A O 1
ATOM 637 N N . THR A 1 83 ? 7.698 11.784 -0.161 1.00 94.75 83 THR A N 1
ATOM 638 C CA . THR A 1 83 ? 8.793 12.633 -0.653 1.00 94.75 83 THR A CA 1
ATOM 639 C C . THR A 1 83 ? 9.370 12.121 -1.968 1.00 94.75 83 THR A C 1
ATOM 641 O O . THR A 1 83 ? 9.515 12.897 -2.912 1.00 94.75 83 THR A O 1
ATOM 644 N N . TRP A 1 84 ? 9.661 10.821 -2.074 1.00 94.06 84 TRP A N 1
ATOM 645 C CA . TRP A 1 84 ? 10.137 10.241 -3.331 1.00 94.06 84 TRP A CA 1
ATOM 646 C C . TRP A 1 84 ? 9.090 10.344 -4.438 1.00 94.06 84 TRP A C 1
ATOM 648 O O . TRP A 1 84 ? 9.436 10.715 -5.555 1.00 94.06 84 TRP A O 1
ATOM 658 N N . ALA A 1 85 ? 7.814 10.088 -4.143 1.00 93.31 85 ALA A N 1
ATOM 659 C CA . ALA A 1 85 ? 6.744 10.238 -5.127 1.00 93.31 85 ALA A CA 1
ATOM 660 C C . ALA A 1 85 ? 6.631 11.685 -5.643 1.00 93.31 85 ALA A C 1
ATOM 662 O O . ALA A 1 85 ? 6.504 11.890 -6.848 1.00 93.31 85 ALA A O 1
ATOM 663 N N . LEU A 1 86 ? 6.743 12.685 -4.761 1.00 94.88 86 LEU A N 1
ATOM 664 C CA . LEU A 1 86 ? 6.791 14.100 -5.145 1.00 94.88 86 LEU A CA 1
ATOM 665 C C . LEU A 1 86 ? 8.029 14.418 -5.990 1.00 94.88 86 LEU A C 1
ATOM 667 O O . LEU A 1 86 ? 7.917 15.126 -6.988 1.00 94.88 86 LEU A O 1
ATOM 671 N N . TYR A 1 87 ? 9.191 13.865 -5.632 1.00 95.00 87 TYR A N 1
ATOM 672 C CA . TYR A 1 87 ? 10.421 14.037 -6.405 1.00 95.00 87 TYR A CA 1
ATOM 673 C C . TYR A 1 87 ? 10.267 13.484 -7.829 1.00 95.00 87 TYR A C 1
ATOM 675 O O . TYR A 1 87 ? 10.564 14.187 -8.794 1.00 95.00 87 TYR A O 1
ATOM 683 N N . TYR A 1 88 ? 9.746 12.262 -7.978 1.00 94.06 88 TYR A N 1
ATOM 684 C CA . TYR A 1 88 ? 9.459 11.667 -9.287 1.00 94.06 88 TYR A CA 1
ATOM 685 C C . TYR A 1 88 ? 8.396 12.450 -10.063 1.00 94.06 88 TYR A C 1
ATOM 687 O O . TYR A 1 88 ? 8.548 12.638 -11.268 1.00 94.06 88 TYR A O 1
ATOM 695 N N . LEU A 1 89 ? 7.354 12.952 -9.392 1.00 94.44 89 LEU A N 1
ATOM 696 C CA . LEU A 1 89 ? 6.311 13.762 -10.022 1.00 94.44 89 LEU A CA 1
ATOM 697 C C . LEU A 1 89 ? 6.887 15.051 -10.618 1.00 94.44 89 LEU A C 1
ATOM 699 O O . LEU A 1 89 ? 6.628 15.348 -11.779 1.00 94.44 89 LEU A O 1
ATOM 703 N N . ILE A 1 90 ? 7.705 15.786 -9.860 1.00 94.62 90 ILE A N 1
ATOM 704 C CA . ILE A 1 90 ? 8.340 17.026 -10.334 1.00 94.62 90 ILE A CA 1
ATOM 705 C C . ILE A 1 90 ? 9.279 16.735 -11.513 1.00 94.62 90 ILE A C 1
ATOM 707 O O . ILE A 1 90 ? 9.221 17.417 -12.532 1.00 94.62 90 ILE A O 1
ATOM 711 N N . ASN A 1 91 ? 10.080 15.671 -11.418 1.00 93.00 91 ASN A N 1
ATOM 712 C CA . ASN A 1 91 ? 10.990 15.245 -12.486 1.00 93.00 91 ASN A CA 1
ATOM 713 C C . ASN A 1 91 ? 10.282 14.585 -13.686 1.00 93.00 91 ASN A C 1
ATOM 715 O O . ASN A 1 91 ? 10.945 14.222 -14.653 1.00 93.00 91 ASN A O 1
ATOM 719 N N . SER A 1 92 ? 8.956 14.419 -13.654 1.00 95.12 92 SER A N 1
ATOM 720 C CA . SER A 1 92 ? 8.179 13.926 -14.801 1.00 95.12 92 SER A CA 1
ATOM 721 C C . SER A 1 92 ? 7.768 15.047 -15.764 1.00 95.12 92 SER A C 1
ATOM 723 O O . SER A 1 92 ? 7.322 14.760 -16.871 1.00 95.12 92 SER A O 1
ATOM 725 N N . PHE A 1 93 ? 7.929 16.322 -15.386 1.00 93.88 93 PHE A N 1
ATOM 726 C CA . PHE A 1 93 ? 7.585 17.485 -16.222 1.00 93.88 93 PHE A CA 1
ATOM 727 C C . PHE A 1 93 ? 8.706 17.896 -17.195 1.00 93.88 93 PHE A C 1
ATOM 729 O O . PHE A 1 93 ? 8.860 19.072 -17.519 1.00 93.88 93 PHE A O 1
ATOM 736 N N . GLN A 1 94 ? 9.492 16.933 -17.671 1.00 92.06 94 GLN A N 1
ATOM 737 C CA . GLN A 1 94 ? 10.586 17.145 -18.619 1.00 92.06 94 GLN A CA 1
ATOM 738 C C . GLN A 1 94 ? 10.613 16.036 -19.676 1.00 92.06 94 GLN A C 1
ATOM 740 O O . GLN A 1 94 ? 10.226 14.899 -19.408 1.00 92.06 94 GLN A O 1
ATOM 745 N N . ASN A 1 95 ? 11.060 16.381 -20.885 1.00 88.00 95 ASN A N 1
ATOM 746 C CA . ASN A 1 95 ? 11.230 15.459 -22.006 1.00 88.00 95 ASN A CA 1
ATOM 747 C C . ASN A 1 95 ? 12.653 15.635 -22.571 1.00 88.00 95 ASN A C 1
ATOM 749 O O . ASN A 1 95 ? 12.954 16.739 -23.035 1.00 88.00 95 ASN A O 1
ATOM 753 N N . PRO A 1 96 ? 13.530 14.614 -22.540 1.00 87.94 96 PRO A N 1
ATOM 754 C CA . PRO A 1 96 ? 13.298 13.223 -22.120 1.00 87.94 96 PRO A CA 1
ATOM 755 C C . PRO A 1 96 ? 13.183 13.034 -20.598 1.00 87.94 96 PRO A C 1
ATOM 757 O O . PRO A 1 96 ? 13.619 13.877 -19.811 1.00 87.94 96 PRO A O 1
ATOM 760 N N . LEU A 1 97 ? 12.605 11.902 -20.178 1.00 90.44 97 LEU A N 1
ATOM 761 C CA . LEU A 1 97 ? 12.548 11.528 -18.761 1.00 90.44 97 LEU A CA 1
ATOM 762 C C . LEU A 1 97 ? 13.964 11.214 -18.246 1.00 90.44 97 LEU A C 1
ATOM 764 O O . LEU A 1 97 ? 14.733 10.549 -18.943 1.00 90.44 97 LEU A O 1
ATOM 768 N N . PRO A 1 98 ? 14.327 11.609 -17.012 1.00 88.62 98 PRO A N 1
ATOM 769 C CA . PRO A 1 98 ? 15.712 11.493 -16.556 1.00 88.62 98 PRO A CA 1
ATOM 770 C C . PRO A 1 98 ? 16.153 10.040 -16.317 1.00 88.62 98 PRO A C 1
ATOM 772 O O . PRO A 1 98 ? 17.335 9.730 -16.408 1.00 88.62 98 PRO A O 1
ATOM 775 N N . TRP A 1 99 ? 15.213 9.124 -16.069 1.00 88.00 99 TRP A N 1
ATOM 776 C CA . TRP A 1 99 ? 15.470 7.685 -15.919 1.00 88.00 99 TRP A CA 1
ATOM 777 C C . TRP A 1 99 ? 15.368 6.890 -17.231 1.00 88.00 99 TRP A C 1
ATOM 779 O O . TRP A 1 99 ? 15.349 5.660 -17.194 1.00 88.00 99 TRP A O 1
ATOM 789 N N . GLN A 1 100 ? 15.251 7.563 -18.380 1.00 83.62 100 GLN A N 1
ATOM 790 C CA . GLN A 1 100 ? 15.083 6.900 -19.676 1.00 83.62 100 GLN A CA 1
ATOM 791 C C . GLN A 1 100 ? 16.404 6.437 -20.298 1.00 83.62 100 GLN A C 1
ATOM 793 O O . GLN A 1 100 ? 16.398 5.450 -21.025 1.00 83.62 100 GLN A O 1
ATOM 798 N N . SER A 1 101 ? 17.510 7.140 -20.042 1.00 83.12 101 SER A N 1
ATOM 799 C CA . SER A 1 101 ? 18.784 6.909 -20.731 1.00 83.12 101 SER A CA 1
ATOM 800 C C . SER A 1 101 ? 19.983 6.830 -19.792 1.00 83.12 101 SER A C 1
ATOM 802 O O . SER A 1 101 ? 20.058 7.535 -18.780 1.00 83.12 101 SER A O 1
ATOM 804 N N . CYS A 1 102 ? 20.988 6.066 -20.207 1.00 83.81 102 CYS A N 1
ATOM 805 C CA . CYS A 1 102 ? 22.281 5.951 -19.543 1.00 83.81 102 CYS A CA 1
ATOM 806 C C . CYS A 1 102 ? 23.217 7.157 -19.753 1.00 83.81 102 CYS A C 1
ATOM 808 O O . CYS A 1 102 ? 24.256 7.243 -19.104 1.00 83.81 102 CYS A O 1
ATOM 810 N N . ASN A 1 103 ? 22.835 8.154 -20.555 1.00 86.06 103 ASN A N 1
ATOM 811 C CA . ASN A 1 103 ? 23.645 9.349 -20.819 1.00 86.06 103 ASN A CA 1
ATOM 812 C C . ASN A 1 103 ? 23.372 10.509 -19.834 1.00 86.06 103 ASN A C 1
ATOM 814 O O . ASN A 1 103 ? 22.919 11.578 -20.236 1.00 86.06 103 ASN A O 1
ATOM 818 N N . ASN A 1 104 ? 23.605 10.291 -18.538 1.00 87.00 104 ASN A N 1
ATOM 819 C CA . ASN A 1 104 ? 23.447 11.316 -17.500 1.00 87.00 104 ASN A CA 1
ATOM 820 C C . ASN A 1 104 ? 24.667 11.346 -16.574 1.00 87.00 104 ASN A C 1
ATOM 822 O O . ASN A 1 104 ? 25.393 10.362 -16.460 1.00 87.00 104 ASN A O 1
ATOM 826 N N . THR A 1 105 ? 24.863 12.461 -15.866 1.00 87.81 105 THR A N 1
ATOM 827 C CA . THR A 1 105 ? 26.034 12.696 -15.000 1.00 87.81 105 THR A CA 1
ATOM 828 C C . THR A 1 105 ? 26.152 11.729 -13.822 1.00 87.81 105 THR A C 1
ATOM 830 O O . THR A 1 105 ? 27.248 11.525 -13.313 1.00 87.81 105 THR A O 1
ATOM 833 N N . TRP A 1 106 ? 25.040 11.141 -13.380 1.00 85.75 106 TRP A N 1
ATOM 834 C CA . TRP A 1 106 ? 24.993 10.178 -12.274 1.00 85.75 106 TRP A CA 1
ATOM 835 C C . TRP A 1 106 ? 25.153 8.720 -12.714 1.00 85.75 106 TRP A C 1
ATOM 837 O O . TRP A 1 106 ? 25.242 7.841 -11.859 1.00 85.75 106 TRP A O 1
ATOM 847 N N . ASN A 1 107 ? 25.133 8.441 -14.018 1.00 86.25 107 ASN A N 1
ATOM 848 C CA . ASN A 1 107 ? 25.234 7.073 -14.503 1.00 86.25 107 ASN A CA 1
ATOM 849 C C . ASN A 1 107 ? 26.692 6.617 -14.522 1.00 86.25 107 ASN A C 1
ATOM 851 O O . ASN A 1 107 ? 27.592 7.383 -14.861 1.00 86.25 107 ASN A O 1
ATOM 855 N N . ILE A 1 108 ? 26.912 5.343 -14.204 1.00 84.25 108 ILE A N 1
ATOM 856 C CA . ILE A 1 108 ? 28.220 4.693 -14.317 1.00 84.25 108 ILE A CA 1
ATOM 857 C C . ILE A 1 108 ? 28.279 4.053 -15.711 1.00 84.25 108 ILE A C 1
ATOM 859 O O . ILE A 1 108 ? 27.590 3.046 -15.919 1.00 84.25 108 ILE A O 1
ATOM 863 N N . PRO A 1 109 ? 29.060 4.599 -16.669 1.00 75.56 109 PRO A N 1
ATOM 864 C CA . PRO A 1 109 ? 28.980 4.203 -18.079 1.00 75.56 109 PRO A CA 1
ATOM 865 C C . PRO A 1 109 ? 29.255 2.716 -18.315 1.00 75.56 109 PRO A C 1
ATOM 867 O O . PRO A 1 109 ? 28.639 2.100 -19.175 1.00 75.56 109 PRO A O 1
ATOM 870 N N . GLU A 1 110 ? 30.142 2.128 -17.514 1.00 75.06 110 GLU A N 1
ATOM 871 C CA . GLU A 1 110 ? 30.559 0.726 -17.626 1.00 75.06 110 GLU A CA 1
ATOM 872 C C . GLU A 1 110 ? 29.472 -0.265 -17.195 1.00 75.06 110 GLU A C 1
ATOM 874 O O . GLU A 1 110 ? 29.522 -1.435 -17.567 1.00 75.06 110 GLU A O 1
ATOM 879 N N . ASN A 1 111 ? 28.495 0.189 -16.402 1.00 78.81 111 ASN A N 1
ATOM 880 C CA . ASN A 1 111 ? 27.525 -0.689 -15.756 1.00 78.81 111 ASN A CA 1
ATOM 881 C C . ASN A 1 111 ? 26.063 -0.270 -15.955 1.00 78.81 111 ASN A C 1
ATOM 883 O O . ASN A 1 111 ? 25.164 -0.817 -15.309 1.00 78.81 111 ASN A O 1
ATOM 887 N N . CYS A 1 112 ? 25.824 0.725 -16.811 1.00 77.56 112 CYS A N 1
ATOM 888 C CA . CYS A 1 112 ? 24.494 1.208 -17.156 1.00 77.56 112 CYS A CA 1
ATOM 889 C C . CYS A 1 112 ? 24.053 0.610 -18.484 1.00 77.56 112 CYS A C 1
ATOM 891 O O . CYS A 1 112 ? 24.799 0.628 -19.461 1.00 77.56 112 CYS A O 1
ATOM 893 N N . THR A 1 113 ? 22.827 0.101 -18.525 1.00 72.25 113 THR A N 1
ATOM 894 C CA . THR A 1 113 ? 22.249 -0.439 -19.754 1.00 72.25 113 THR A CA 1
ATOM 895 C C . THR A 1 113 ? 20.858 0.130 -20.012 1.00 72.25 113 THR A C 1
ATOM 897 O O . THR A 1 113 ? 19.993 0.133 -19.132 1.00 72.25 113 THR A O 1
ATOM 900 N N . ASP A 1 114 ? 20.656 0.610 -21.243 1.00 64.19 114 ASP A N 1
ATOM 901 C CA . ASP A 1 114 ? 19.348 1.042 -21.758 1.00 64.19 114 ASP A CA 1
ATOM 902 C C . ASP A 1 114 ? 18.485 -0.161 -22.187 1.00 64.19 114 ASP A C 1
ATOM 904 O O . ASP A 1 114 ? 17.265 -0.064 -22.293 1.00 64.19 114 ASP A O 1
ATOM 908 N N . SER A 1 115 ? 19.121 -1.319 -22.397 1.00 57.78 115 SER A N 1
ATOM 909 C CA . SER A 1 115 ? 18.479 -2.610 -22.651 1.00 57.78 115 SER A CA 1
ATOM 910 C C . SER A 1 115 ? 18.841 -3.568 -21.521 1.00 57.78 115 SER A C 1
ATOM 912 O O . SER A 1 115 ? 20.012 -3.701 -21.191 1.00 57.78 115 SER A O 1
ATOM 914 N N . ILE A 1 116 ? 17.857 -4.213 -20.887 1.00 55.06 116 ILE A N 1
ATOM 915 C CA . ILE A 1 116 ? 18.126 -5.158 -19.793 1.00 55.06 116 ILE A CA 1
ATOM 916 C C . ILE A 1 116 ? 18.808 -6.395 -20.394 1.00 55.06 116 ILE A C 1
ATOM 918 O O . ILE A 1 116 ? 18.152 -7.304 -20.896 1.00 55.06 116 ILE A O 1
ATOM 922 N N . THR A 1 117 ? 20.140 -6.402 -20.394 1.00 51.84 117 THR A N 1
ATOM 923 C CA . THR A 1 117 ? 20.956 -7.565 -20.744 1.00 51.84 117 THR A CA 1
ATOM 924 C C . THR A 1 117 ? 21.015 -8.526 -19.561 1.00 51.84 117 THR A C 1
ATOM 926 O O . THR A 1 117 ? 21.153 -8.109 -18.414 1.00 51.84 117 THR A O 1
ATOM 929 N N . THR A 1 118 ? 20.972 -9.832 -19.836 1.00 50.09 118 THR A N 1
ATOM 930 C CA . THR A 1 118 ? 21.078 -10.954 -18.875 1.00 50.09 118 THR A CA 1
ATOM 931 C C . THR A 1 118 ? 22.440 -11.068 -18.168 1.00 50.09 118 THR A C 1
ATOM 933 O O . THR A 1 118 ? 22.796 -12.122 -17.643 1.00 50.09 118 THR A O 1
ATOM 936 N N . SER A 1 119 ? 23.244 -10.007 -18.164 1.00 52.69 119 SER A N 1
ATOM 937 C CA . SER A 1 119 ? 24.509 -9.939 -17.442 1.00 52.69 119 SER A CA 1
ATOM 938 C C . SER A 1 119 ? 24.268 -9.517 -15.994 1.00 52.69 119 SER A C 1
ATOM 940 O O . SER A 1 119 ? 23.809 -8.410 -15.733 1.00 52.69 119 SER A O 1
ATOM 942 N N . ASN A 1 120 ? 24.668 -10.368 -15.042 1.00 56.38 120 ASN A N 1
ATOM 943 C CA . ASN A 1 120 ? 24.577 -10.112 -13.593 1.00 56.38 120 ASN A CA 1
ATOM 944 C C . ASN A 1 120 ? 25.289 -8.828 -13.120 1.00 56.38 120 ASN A C 1
ATOM 946 O O . ASN A 1 120 ? 25.106 -8.411 -11.975 1.00 56.38 120 ASN A O 1
ATOM 950 N N . THR A 1 121 ? 26.127 -8.230 -13.965 1.00 59.53 121 THR A N 1
ATOM 951 C CA . THR A 1 121 ? 26.885 -7.018 -13.662 1.00 59.53 121 THR A CA 1
ATOM 952 C C . THR A 1 121 ? 26.062 -5.753 -13.895 1.00 59.53 121 THR A C 1
ATOM 954 O O . THR A 1 121 ? 26.088 -4.872 -13.041 1.00 59.53 121 THR A O 1
ATOM 957 N N . THR A 1 122 ? 25.272 -5.692 -14.970 1.00 67.88 122 THR A N 1
ATOM 958 C CA . THR A 1 122 ? 24.654 -4.460 -15.489 1.00 67.88 122 THR A CA 1
ATOM 959 C C . THR A 1 122 ? 23.358 -4.066 -14.783 1.00 67.88 122 THR A C 1
ATOM 961 O O . THR A 1 122 ? 22.553 -4.912 -14.396 1.00 67.88 122 THR A O 1
ATOM 964 N N . VAL A 1 123 ? 23.134 -2.758 -14.637 1.00 73.56 123 VAL A N 1
ATOM 965 C CA . VAL A 1 123 ? 21.974 -2.161 -13.958 1.00 73.56 123 VAL A CA 1
ATOM 966 C C . VAL A 1 123 ? 21.197 -1.272 -14.938 1.00 73.56 123 VAL A C 1
ATOM 968 O O . VAL A 1 123 ? 21.800 -0.613 -15.788 1.00 73.56 123 VAL A O 1
ATOM 971 N N . SER A 1 124 ? 19.862 -1.245 -14.842 1.00 78.00 124 SER A N 1
ATOM 972 C CA . SER A 1 124 ? 19.029 -0.405 -15.714 1.00 78.00 124 SER A CA 1
ATOM 973 C C . SER A 1 124 ? 19.220 1.089 -15.428 1.00 78.00 124 SER A C 1
ATOM 975 O O . SER A 1 124 ? 19.464 1.483 -14.283 1.00 78.00 124 SER A O 1
ATOM 977 N N . ALA A 1 125 ? 19.028 1.936 -16.446 1.00 82.25 125 ALA A N 1
ATOM 978 C CA . ALA A 1 125 ? 19.057 3.398 -16.294 1.00 82.25 125 ALA A CA 1
ATOM 979 C C . ALA A 1 125 ? 18.114 3.902 -15.181 1.00 82.25 125 ALA A C 1
ATOM 981 O O . ALA A 1 125 ? 18.462 4.795 -14.409 1.00 82.25 125 ALA A O 1
ATOM 982 N N . SER A 1 126 ? 16.939 3.280 -15.038 1.00 83.75 126 SER A N 1
ATOM 983 C CA . SER A 1 126 ? 15.965 3.616 -13.995 1.00 83.75 126 SER A CA 1
ATOM 984 C C . SER A 1 126 ? 16.409 3.242 -12.583 1.00 83.75 126 SER A C 1
ATOM 986 O O . SER A 1 126 ? 16.167 3.999 -11.641 1.00 83.75 126 SER A O 1
ATOM 988 N N . GLN A 1 127 ? 17.098 2.113 -12.428 1.00 82.19 127 GLN A N 1
ATOM 989 C CA . GLN A 1 127 ? 17.655 1.696 -11.147 1.00 82.19 127 GLN A CA 1
ATOM 990 C C . GLN A 1 127 ? 18.849 2.583 -10.763 1.00 82.19 127 GLN A C 1
ATOM 992 O O . GLN A 1 127 ? 18.922 3.026 -9.620 1.00 82.19 127 GLN A O 1
ATOM 997 N N . GLN A 1 128 ? 19.731 2.923 -11.712 1.00 85.44 128 GLN A N 1
ATOM 998 C CA . GLN A 1 128 ? 20.838 3.857 -11.460 1.00 85.44 128 GLN A CA 1
ATOM 999 C C . GLN A 1 128 ? 20.348 5.265 -11.111 1.00 85.44 128 GLN A C 1
ATOM 1001 O O . GLN A 1 128 ? 20.887 5.896 -10.203 1.00 85.44 128 GLN A O 1
ATOM 1006 N N . PHE A 1 129 ? 19.285 5.740 -11.767 1.00 88.81 129 PHE A N 1
ATOM 1007 C CA . PHE A 1 129 ? 18.641 6.994 -11.389 1.00 88.81 129 PHE A CA 1
ATOM 1008 C C . PHE A 1 129 ? 18.181 6.963 -9.927 1.00 88.81 129 PHE A C 1
ATOM 1010 O O . PHE A 1 129 ? 18.443 7.902 -9.177 1.00 88.81 129 PHE A O 1
ATOM 1017 N N . PHE A 1 130 ? 17.541 5.879 -9.486 1.00 89.25 130 PHE A N 1
ATOM 1018 C CA . PHE A 1 130 ? 17.104 5.765 -8.098 1.00 89.25 130 PHE A CA 1
ATOM 1019 C C . PHE A 1 130 ? 18.280 5.669 -7.112 1.00 89.25 130 PHE A C 1
ATOM 1021 O O . PHE A 1 130 ? 18.312 6.409 -6.130 1.00 89.25 130 PHE A O 1
ATOM 1028 N N . ASP A 1 131 ? 19.263 4.811 -7.380 1.00 88.00 131 ASP A N 1
ATOM 1029 C CA . ASP A 1 131 ? 20.360 4.541 -6.446 1.00 88.00 131 ASP A CA 1
ATOM 1030 C C . ASP A 1 131 ? 21.357 5.707 -6.348 1.00 88.00 131 ASP A C 1
ATOM 1032 O O . ASP A 1 131 ? 21.746 6.096 -5.243 1.00 88.00 131 ASP A O 1
ATOM 1036 N N . TYR A 1 132 ? 21.748 6.298 -7.480 1.00 88.06 132 TYR A N 1
ATOM 1037 C CA . TYR A 1 132 ? 22.812 7.306 -7.531 1.00 88.06 132 TYR A CA 1
ATOM 1038 C C . TYR A 1 132 ? 22.292 8.738 -7.587 1.00 88.06 132 TYR A C 1
ATOM 1040 O O . TYR A 1 132 ? 22.883 9.615 -6.958 1.00 88.06 132 TYR A O 1
ATOM 1048 N N . ASN A 1 133 ? 21.175 8.994 -8.276 1.00 90.00 133 ASN A N 1
ATOM 1049 C CA . ASN A 1 133 ? 20.620 10.345 -8.331 1.00 90.00 133 ASN A CA 1
ATOM 1050 C C . ASN A 1 133 ? 19.598 10.621 -7.229 1.00 90.00 133 ASN A C 1
ATOM 1052 O O . ASN A 1 133 ? 19.701 11.661 -6.592 1.00 90.00 133 ASN A O 1
ATOM 1056 N N . VAL A 1 134 ? 18.616 9.749 -6.986 1.00 90.75 134 VAL A N 1
ATOM 1057 C CA . VAL A 1 134 ? 17.587 10.007 -5.961 1.00 90.75 134 VAL A CA 1
ATOM 1058 C C . VAL A 1 134 ? 18.161 9.789 -4.565 1.00 90.75 134 VAL A C 1
ATOM 1060 O O . VAL A 1 134 ? 18.137 10.707 -3.749 1.00 90.75 134 VAL A O 1
ATOM 1063 N N . LEU A 1 135 ? 18.675 8.588 -4.291 1.00 88.31 135 LEU A N 1
ATOM 1064 C CA . LEU A 1 135 ? 19.130 8.201 -2.957 1.00 88.31 135 LEU A CA 1
ATOM 1065 C C . LEU A 1 135 ? 20.544 8.683 -2.623 1.00 88.31 135 LEU A C 1
ATOM 1067 O O . LEU A 1 135 ? 20.811 8.909 -1.447 1.00 88.31 135 LEU A O 1
ATOM 1071 N N . GLN A 1 136 ? 21.435 8.816 -3.615 1.00 88.50 136 GLN A N 1
ATOM 1072 C CA . GLN A 1 136 ? 22.886 8.938 -3.386 1.00 88.50 136 GLN A CA 1
ATOM 1073 C C . GLN A 1 136 ? 23.383 7.883 -2.390 1.00 88.50 136 GLN A C 1
ATOM 1075 O O . GLN A 1 136 ? 23.951 8.185 -1.340 1.00 88.50 136 GLN A O 1
ATOM 1080 N N . LYS A 1 137 ? 23.094 6.621 -2.712 1.00 84.62 137 LYS A N 1
ATOM 1081 C CA . LYS A 1 137 ? 23.336 5.477 -1.838 1.00 84.62 137 LYS A CA 1
ATOM 1082 C C . LYS A 1 137 ? 24.809 5.394 -1.418 1.00 84.62 137 LYS A C 1
ATOM 1084 O O . LYS A 1 137 ? 25.697 5.344 -2.265 1.00 84.62 137 LYS A O 1
ATOM 1089 N N . THR A 1 138 ? 25.045 5.329 -0.111 1.00 86.94 138 THR A N 1
ATOM 1090 C CA . THR A 1 138 ? 26.369 5.132 0.490 1.00 86.94 138 THR A CA 1
ATOM 1091 C C . THR A 1 138 ? 26.702 3.647 0.664 1.00 86.94 138 THR A C 1
ATOM 1093 O O . THR A 1 138 ? 25.857 2.771 0.459 1.00 86.94 138 THR A O 1
ATOM 1096 N N . GLU A 1 139 ? 27.954 3.348 1.023 1.00 81.69 139 GLU A N 1
ATOM 1097 C CA . GLU A 1 139 ? 28.461 1.974 1.159 1.00 81.69 139 GLU A CA 1
ATOM 1098 C C . GLU A 1 139 ? 27.814 1.198 2.318 1.00 81.69 139 GLU A C 1
ATOM 1100 O O . GLU A 1 139 ? 27.687 -0.025 2.243 1.00 81.69 139 GLU A O 1
ATOM 1105 N N . GLY A 1 140 ? 27.349 1.886 3.370 1.00 82.44 140 GLY A N 1
ATOM 1106 C CA . GLY A 1 140 ? 26.711 1.239 4.514 1.00 82.44 140 GLY A CA 1
ATOM 1107 C C . GLY A 1 140 ? 26.080 2.207 5.514 1.00 82.44 140 GLY A C 1
ATOM 1108 O O . GLY A 1 140 ? 26.171 3.423 5.383 1.00 82.44 140 GLY A O 1
ATOM 1109 N N . LEU A 1 141 ? 25.443 1.647 6.547 1.00 80.31 141 LEU A N 1
ATOM 1110 C CA . LEU A 1 141 ? 24.780 2.419 7.609 1.00 80.31 141 LEU A CA 1
ATOM 1111 C C . LEU A 1 141 ? 25.763 3.290 8.412 1.00 80.31 141 LEU A C 1
ATOM 1113 O O . LEU A 1 141 ? 25.373 4.320 8.952 1.00 80.31 141 LEU A O 1
ATOM 1117 N N . GLU A 1 142 ? 27.029 2.877 8.483 1.00 86.06 142 GLU A N 1
ATOM 1118 C CA . GLU A 1 142 ? 28.092 3.595 9.195 1.00 86.06 142 GLU A CA 1
ATOM 1119 C C . GLU A 1 142 ? 28.517 4.879 8.465 1.00 86.06 142 GLU A C 1
ATOM 1121 O O . GLU A 1 142 ? 28.944 5.843 9.099 1.00 86.06 142 GLU A O 1
ATOM 1126 N N . SER A 1 143 ? 28.345 4.930 7.141 1.00 83.75 143 SER A N 1
ATOM 1127 C CA . SER A 1 143 ? 28.623 6.098 6.310 1.00 83.75 143 SER A CA 1
ATOM 1128 C C . SER A 1 143 ? 27.313 6.759 5.881 1.00 83.75 143 SER A C 1
ATOM 1130 O O . SER A 1 143 ? 26.806 6.550 4.786 1.00 83.75 143 SER A O 1
ATOM 1132 N N . LEU A 1 144 ? 26.748 7.599 6.752 1.00 76.31 144 LEU A N 1
ATOM 1133 C CA . LEU A 1 144 ? 25.462 8.274 6.499 1.00 76.31 144 LEU A CA 1
ATOM 1134 C C . LEU A 1 144 ? 25.499 9.299 5.346 1.00 76.31 144 LEU A C 1
ATOM 1136 O O . LEU A 1 144 ? 24.446 9.747 4.898 1.00 76.31 144 LEU A O 1
ATOM 1140 N N . GLY A 1 145 ? 26.687 9.654 4.846 1.00 86.12 145 GLY A N 1
ATOM 1141 C CA . GLY A 1 145 ? 26.845 10.610 3.752 1.00 86.12 145 GLY A CA 1
ATOM 1142 C C . GLY A 1 145 ? 26.402 12.029 4.127 1.00 86.12 145 GLY A C 1
ATOM 1143 O O . GLY A 1 145 ? 26.428 12.421 5.294 1.00 86.12 145 GLY A O 1
ATOM 1144 N N . GLY A 1 146 ? 26.037 12.818 3.114 1.00 88.12 146 GLY A N 1
ATOM 1145 C CA . GLY A 1 146 ? 25.514 14.178 3.271 1.00 88.12 146 GLY A CA 1
ATOM 1146 C C . GLY A 1 146 ? 23.990 14.246 3.148 1.00 88.12 146 GLY A C 1
ATOM 1147 O O . GLY A 1 146 ? 23.349 13.351 2.602 1.00 88.12 146 GLY A O 1
ATOM 1148 N N . VAL A 1 147 ? 23.393 15.344 3.623 1.00 89.75 147 VAL A N 1
ATOM 1149 C CA . VAL A 1 147 ? 21.951 15.583 3.459 1.00 89.75 147 VAL A CA 1
ATOM 1150 C C . VAL A 1 147 ? 21.649 16.018 2.024 1.00 89.75 147 VAL A C 1
ATOM 1152 O O . VAL A 1 147 ? 22.155 17.032 1.546 1.00 89.75 147 VAL A O 1
ATOM 1155 N N . ARG A 1 148 ? 20.758 15.278 1.358 1.00 92.31 148 ARG A N 1
ATOM 1156 C CA . ARG A 1 148 ? 20.144 15.649 0.075 1.00 92.31 148 ARG A CA 1
ATOM 1157 C C . ARG A 1 148 ? 19.144 16.788 0.270 1.00 92.31 148 ARG A C 1
ATOM 1159 O O . ARG A 1 148 ? 17.992 16.542 0.633 1.00 92.31 148 ARG A O 1
ATOM 1166 N N . TRP A 1 149 ? 19.565 18.026 0.032 1.00 93.06 149 TRP A N 1
ATOM 1167 C CA . TRP A 1 149 ? 18.747 19.215 0.296 1.00 93.06 149 TRP A CA 1
ATOM 1168 C C . TRP A 1 149 ? 17.435 19.260 -0.496 1.00 93.06 149 TRP A C 1
ATOM 1170 O O . TRP A 1 149 ? 16.422 19.713 0.037 1.00 93.06 149 TRP A O 1
ATOM 1180 N N . GLU A 1 150 ? 17.405 18.727 -1.718 1.00 93.25 150 GLU A N 1
ATOM 1181 C CA . GLU A 1 150 ? 16.188 18.650 -2.534 1.00 93.25 150 GLU A CA 1
ATOM 1182 C C . GLU A 1 150 ? 15.157 17.715 -1.894 1.00 93.25 150 GLU A C 1
ATOM 1184 O O . GLU A 1 150 ? 13.983 18.064 -1.766 1.00 93.25 150 GLU A O 1
ATOM 1189 N N . LEU A 1 151 ? 15.597 16.539 -1.432 1.00 94.50 151 LEU A N 1
ATOM 1190 C CA . LEU A 1 151 ? 14.725 15.598 -0.729 1.00 94.50 151 LEU A CA 1
ATOM 1191 C C . LEU A 1 151 ? 14.313 16.131 0.642 1.00 94.50 151 LEU A C 1
ATOM 1193 O O . LEU A 1 151 ? 13.169 15.940 1.046 1.00 94.50 151 LEU A O 1
ATOM 1197 N N . PHE A 1 152 ? 15.207 16.827 1.344 1.00 95.25 152 PHE A N 1
ATOM 1198 C CA . PHE A 1 152 ? 14.889 17.468 2.616 1.00 95.25 152 PHE A CA 1
ATOM 1199 C C . PHE A 1 152 ? 13.797 18.538 2.453 1.00 95.25 152 PHE A C 1
ATOM 1201 O O . PHE A 1 152 ? 12.819 18.540 3.202 1.00 95.25 152 PHE A O 1
ATOM 1208 N N . GLY A 1 153 ? 13.902 19.394 1.431 1.00 96.31 153 GLY A N 1
ATOM 1209 C CA . GLY A 1 153 ? 12.871 20.384 1.107 1.00 96.31 153 GLY A CA 1
ATOM 1210 C C . GLY A 1 153 ? 11.526 19.742 0.755 1.00 96.31 153 GLY A C 1
ATOM 1211 O O . GLY A 1 153 ? 10.483 20.159 1.264 1.00 96.31 153 GLY A O 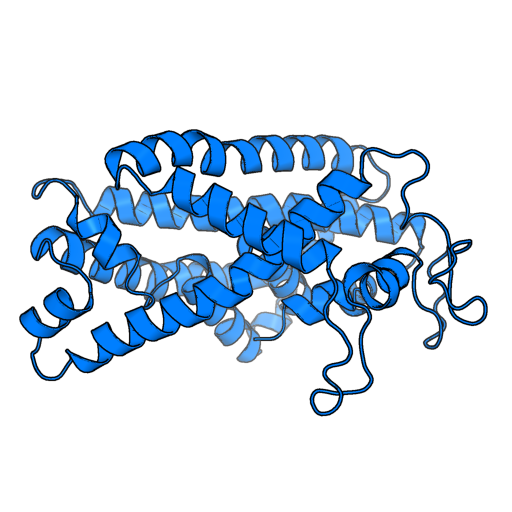1
ATOM 1212 N N . LEU A 1 154 ? 11.538 18.673 -0.047 1.00 96.50 154 LEU A N 1
ATOM 1213 C CA . LEU A 1 154 ? 10.323 17.922 -0.381 1.00 96.50 154 LEU A CA 1
ATOM 1214 C C . LEU A 1 154 ? 9.729 17.169 0.816 1.00 96.50 154 LEU A C 1
ATOM 1216 O O . LEU A 1 154 ? 8.512 17.021 0.893 1.00 96.50 154 LEU A O 1
ATOM 1220 N N . LEU A 1 155 ? 10.553 16.733 1.770 1.00 96.38 155 LEU A N 1
ATOM 1221 C CA . LEU A 1 155 ? 10.083 16.124 3.012 1.00 96.38 155 LEU A CA 1
ATOM 1222 C C . LEU A 1 155 ? 9.345 17.142 3.882 1.00 96.38 155 LEU A C 1
ATOM 1224 O O . LEU A 1 155 ? 8.275 16.832 4.407 1.00 96.38 155 LEU A O 1
ATOM 1228 N N . ILE A 1 156 ? 9.865 18.367 3.998 1.00 96.94 156 ILE A N 1
ATOM 1229 C CA . ILE A 1 156 ? 9.152 19.460 4.673 1.00 96.94 156 ILE A CA 1
ATOM 1230 C C . ILE A 1 156 ? 7.823 19.730 3.963 1.00 96.94 156 ILE A C 1
ATOM 1232 O O . ILE A 1 156 ? 6.786 19.824 4.620 1.00 96.94 156 ILE A O 1
ATOM 1236 N N . LEU A 1 157 ? 7.827 19.793 2.628 1.00 96.50 157 LEU A N 1
ATOM 1237 C CA . LEU A 1 157 ? 6.606 19.978 1.845 1.00 96.50 157 LEU A CA 1
ATOM 1238 C C . LEU A 1 157 ? 5.581 18.859 2.102 1.00 96.50 157 LEU A C 1
ATOM 1240 O O . LEU A 1 157 ? 4.403 19.154 2.303 1.00 96.50 157 LEU A O 1
ATOM 1244 N N . ALA A 1 158 ? 6.010 17.594 2.159 1.00 96.12 158 ALA A N 1
ATOM 1245 C CA . ALA A 1 158 ? 5.138 16.460 2.469 1.00 96.12 158 ALA A CA 1
ATOM 1246 C C . ALA A 1 158 ? 4.485 16.597 3.858 1.00 96.12 158 ALA A C 1
ATOM 1248 O O . ALA A 1 158 ? 3.268 16.440 3.985 1.00 96.12 158 ALA A O 1
ATOM 1249 N N . TRP A 1 159 ? 5.255 16.985 4.880 1.00 96.06 159 TRP A N 1
ATOM 1250 C CA . TRP A 1 159 ? 4.722 17.251 6.221 1.00 96.06 159 TRP A CA 1
ATOM 1251 C C . TRP A 1 159 ? 3.731 18.414 6.250 1.00 96.06 159 TRP A C 1
ATOM 1253 O O . TRP A 1 159 ? 2.693 18.315 6.908 1.00 96.06 159 TRP A O 1
ATOM 1263 N N . VAL A 1 160 ? 4.009 19.494 5.515 1.00 96.88 160 VAL A N 1
ATOM 1264 C CA . VAL A 1 160 ? 3.097 20.641 5.388 1.00 96.88 160 VAL A CA 1
ATOM 1265 C C . VAL A 1 160 ? 1.781 20.219 4.729 1.00 96.88 160 VAL A C 1
ATOM 1267 O O . VAL A 1 160 ? 0.709 20.558 5.234 1.00 96.88 160 VAL A O 1
ATOM 1270 N N . ILE A 1 161 ? 1.837 19.426 3.654 1.00 95.06 161 ILE A N 1
ATOM 1271 C CA . ILE A 1 161 ? 0.642 18.874 2.998 1.00 95.06 161 ILE A CA 1
ATOM 1272 C C . ILE A 1 161 ? -0.165 18.030 3.991 1.00 95.06 161 ILE A C 1
ATOM 1274 O O . ILE A 1 161 ? -1.370 18.238 4.134 1.00 95.06 161 ILE A O 1
ATOM 1278 N N . ILE A 1 162 ? 0.481 17.118 4.723 1.00 94.56 162 ILE A N 1
ATOM 1279 C CA . ILE A 1 162 ? -0.200 16.267 5.711 1.00 94.56 162 ILE A CA 1
ATOM 1280 C C . ILE A 1 162 ? -0.827 17.099 6.824 1.00 94.56 162 ILE A C 1
ATOM 1282 O O . ILE A 1 162 ? -1.971 16.836 7.194 1.00 94.56 162 ILE A O 1
ATOM 1286 N N . TYR A 1 163 ? -0.126 18.117 7.326 1.00 95.00 163 TYR A N 1
ATOM 1287 C CA . TYR A 1 163 ? -0.671 19.036 8.319 1.00 95.00 163 TYR A CA 1
ATOM 1288 C C . TYR A 1 163 ? -1.971 19.671 7.814 1.00 95.00 163 TYR A C 1
ATOM 1290 O O . TYR A 1 163 ? -3.002 19.573 8.481 1.00 95.00 163 TYR A O 1
ATOM 1298 N N . PHE A 1 164 ? -1.977 20.223 6.597 1.00 95.06 164 PHE A N 1
ATOM 1299 C CA . PHE A 1 164 ? -3.193 20.779 5.997 1.00 95.06 164 PHE A CA 1
ATOM 1300 C C . PHE A 1 164 ? -4.276 19.731 5.715 1.00 95.06 164 PHE A C 1
ATOM 1302 O O . PHE A 1 164 ? -5.456 20.079 5.670 1.00 95.06 164 PHE A O 1
ATOM 1309 N N . CYS A 1 165 ? -3.932 18.450 5.596 1.00 94.25 165 CYS A N 1
ATOM 1310 C CA . CYS A 1 165 ? -4.920 17.377 5.494 1.00 94.25 165 CYS A CA 1
ATOM 1311 C C . CYS A 1 165 ? -5.640 17.072 6.821 1.00 94.25 165 CYS A C 1
ATOM 1313 O O . CYS A 1 165 ? -6.767 16.562 6.810 1.00 94.25 165 CYS A O 1
ATOM 1315 N N . ILE A 1 166 ? -5.025 17.387 7.966 1.00 93.69 166 ILE A N 1
ATOM 1316 C CA . ILE A 1 166 ? -5.530 16.990 9.294 1.00 93.69 166 ILE A CA 1
ATOM 1317 C C . ILE A 1 166 ? -5.836 18.151 10.249 1.00 93.69 166 ILE A C 1
ATOM 1319 O O . ILE A 1 166 ? -6.524 17.935 11.244 1.00 93.69 166 ILE A O 1
ATOM 1323 N N . PHE A 1 167 ? -5.386 19.380 9.970 1.00 93.81 167 PHE A N 1
ATOM 1324 C CA . PHE A 1 167 ? -5.414 20.493 10.937 1.00 93.81 167 PHE A CA 1
ATOM 1325 C C . PHE A 1 167 ? -6.808 20.850 11.481 1.00 93.81 167 PHE A C 1
ATOM 1327 O O . PHE A 1 167 ? -6.928 21.305 12.614 1.00 93.81 167 PHE A O 1
ATOM 1334 N N . LYS A 1 168 ? -7.872 20.626 10.701 1.00 91.44 168 LYS A N 1
ATOM 1335 C CA . LYS A 1 168 ? -9.274 20.864 11.102 1.00 91.44 168 LYS A CA 1
ATOM 1336 C C . LYS A 1 168 ? -9.978 19.617 11.659 1.00 91.44 168 LYS A C 1
ATOM 1338 O O . LYS A 1 168 ? -11.203 19.603 11.786 1.00 91.44 168 LYS A O 1
ATOM 1343 N N . GLY A 1 169 ? -9.221 18.574 11.993 1.00 90.50 169 GLY A N 1
ATOM 1344 C CA . GLY A 1 169 ? -9.728 17.331 12.568 1.00 90.50 169 GLY A CA 1
ATOM 1345 C C . GLY A 1 169 ? -10.503 16.453 11.581 1.00 90.50 169 GLY A C 1
ATOM 1346 O O . GLY A 1 169 ? -10.518 16.680 10.370 1.00 90.50 169 GLY A O 1
ATOM 1347 N N . VAL A 1 170 ? -11.182 15.437 12.122 1.00 88.31 170 VAL A N 1
ATOM 1348 C CA . VAL A 1 170 ? -11.755 14.317 11.350 1.00 88.31 170 VAL A CA 1
ATOM 1349 C C . VAL A 1 170 ? -12.822 14.719 10.330 1.00 88.31 170 VAL A C 1
ATOM 1351 O O . VAL A 1 170 ? -12.919 14.092 9.281 1.00 88.31 170 VAL A O 1
ATOM 1354 N N . SER A 1 171 ? -13.584 15.790 10.577 1.00 88.88 171 SER A N 1
ATOM 1355 C CA . SER A 1 171 ? -14.589 16.284 9.620 1.00 88.88 171 SER A CA 1
ATOM 1356 C C . SER A 1 171 ? -13.943 16.835 8.343 1.00 88.88 171 SER A C 1
ATOM 1358 O O . SER A 1 171 ? -14.425 16.601 7.235 1.00 88.88 171 SER A O 1
ATOM 1360 N N . TRP A 1 172 ? -12.814 17.537 8.481 1.00 92.69 172 TRP A N 1
ATOM 1361 C CA . TRP A 1 172 ? -12.041 18.040 7.347 1.00 92.69 172 TRP A CA 1
ATOM 1362 C C . TRP A 1 172 ? -11.279 16.921 6.645 1.00 92.69 172 TRP A C 1
ATOM 1364 O O . TRP A 1 172 ? -11.361 16.795 5.424 1.00 92.69 172 TRP A O 1
ATOM 1374 N N . THR A 1 173 ? -10.614 16.062 7.419 1.00 93.12 173 THR A N 1
ATOM 1375 C CA . THR A 1 173 ? -9.917 14.890 6.882 1.00 93.12 173 THR A CA 1
ATOM 1376 C C . THR A 1 173 ? -10.869 13.996 6.092 1.00 93.12 173 THR A C 1
ATOM 1378 O O . THR A 1 173 ? -10.532 13.600 4.982 1.00 93.12 173 THR A O 1
ATOM 1381 N N . GLY A 1 174 ? -12.091 13.759 6.582 1.00 90.75 174 GLY A N 1
ATOM 1382 C CA . GLY A 1 174 ? -13.108 12.987 5.864 1.00 90.75 174 GLY A CA 1
ATOM 1383 C C . GLY A 1 174 ? -13.447 13.559 4.484 1.00 90.75 174 GLY A C 1
ATOM 1384 O O . GLY A 1 174 ? -13.616 12.797 3.538 1.00 90.75 174 GLY A O 1
ATOM 1385 N N . LYS A 1 175 ? -13.462 14.892 4.326 1.00 93.00 175 LYS A N 1
ATOM 1386 C CA . LYS A 1 175 ? -13.669 15.548 3.020 1.00 93.00 175 LYS A CA 1
ATOM 1387 C C . LYS A 1 175 ? -12.488 15.335 2.073 1.00 93.00 175 LYS A C 1
ATOM 1389 O O . LYS A 1 175 ? -12.692 15.033 0.903 1.00 93.00 175 LYS A O 1
ATOM 1394 N N . ILE A 1 176 ? -11.263 15.464 2.580 1.00 94.44 176 ILE A N 1
ATOM 1395 C CA . ILE A 1 176 ? -10.041 15.257 1.788 1.00 94.44 176 ILE A CA 1
ATOM 1396 C C . ILE A 1 176 ? -9.914 13.803 1.334 1.00 94.44 176 ILE A C 1
ATOM 1398 O O . ILE A 1 176 ? -9.501 13.541 0.202 1.00 94.44 176 ILE A O 1
ATOM 1402 N N . VAL A 1 177 ? -10.312 12.860 2.190 1.00 93.50 177 VAL A N 1
ATOM 1403 C CA . VAL A 1 177 ? -10.227 11.427 1.902 1.00 93.50 177 VAL A CA 1
ATOM 1404 C C . VAL A 1 177 ? -11.074 11.021 0.695 1.00 93.50 177 VAL A C 1
ATOM 1406 O O . VAL A 1 177 ? -10.686 10.086 0.003 1.00 93.50 177 VAL A O 1
ATOM 1409 N N . TYR A 1 178 ? -12.150 11.736 0.339 1.00 93.06 178 TYR A N 1
ATOM 1410 C CA . TYR A 1 178 ? -12.868 11.463 -0.918 1.00 93.06 178 TYR A CA 1
ATOM 1411 C C . TYR A 1 178 ? -11.949 11.573 -2.137 1.00 93.06 178 TYR A C 1
ATOM 1413 O O . TYR A 1 178 ? -11.944 10.682 -2.980 1.00 93.06 178 TYR A O 1
ATOM 1421 N N . PHE A 1 179 ? -11.122 12.618 -2.211 1.00 94.38 179 PHE A N 1
ATOM 1422 C CA . PHE A 1 179 ? -10.162 12.750 -3.303 1.00 94.38 179 PHE A CA 1
ATOM 1423 C C . PHE A 1 179 ? -9.044 11.711 -3.185 1.00 94.38 179 PHE A C 1
ATOM 1425 O O . PHE A 1 179 ? -8.790 10.972 -4.134 1.00 94.38 179 PHE A O 1
ATOM 1432 N N . THR A 1 180 ? -8.397 11.610 -2.019 1.00 92.69 180 THR A N 1
ATOM 1433 C CA . THR A 1 180 ? -7.211 10.749 -1.866 1.00 92.69 180 THR A CA 1
ATOM 1434 C C . THR A 1 180 ? -7.525 9.252 -1.933 1.00 92.69 180 THR A C 1
ATOM 1436 O O . THR A 1 180 ? -6.633 8.474 -2.267 1.00 92.69 180 THR A O 1
ATOM 1439 N N . SER A 1 181 ? -8.770 8.836 -1.673 1.00 91.56 181 SER A N 1
ATOM 1440 C CA . SER A 1 181 ? -9.212 7.444 -1.831 1.00 91.56 181 SER A CA 1
ATOM 1441 C C . SER A 1 181 ? -9.714 7.123 -3.237 1.00 91.56 181 SER A C 1
ATOM 1443 O O . SER A 1 181 ? -9.438 6.027 -3.713 1.00 91.56 181 SER A O 1
ATOM 1445 N N . LEU A 1 182 ? -10.399 8.047 -3.926 1.00 93.56 182 LEU A N 1
ATOM 1446 C CA . LEU A 1 182 ? -10.969 7.792 -5.256 1.00 93.56 182 LEU A CA 1
ATOM 1447 C C . LEU A 1 182 ? -9.966 8.009 -6.393 1.00 93.56 182 LEU A C 1
ATOM 1449 O O . LEU A 1 182 ? -9.947 7.236 -7.351 1.00 93.56 182 LEU A O 1
ATOM 1453 N N . PHE A 1 183 ? -9.108 9.028 -6.288 1.00 94.88 183 PHE A N 1
ATOM 1454 C CA . PHE A 1 183 ? -8.130 9.362 -7.326 1.00 94.88 183 PHE A CA 1
ATOM 1455 C C . PHE A 1 183 ? -7.215 8.181 -7.711 1.00 94.88 183 PHE A C 1
ATOM 1457 O O . PHE A 1 183 ? -7.046 7.942 -8.909 1.00 94.88 183 PHE A O 1
ATOM 1464 N N . PRO A 1 184 ? -6.696 7.365 -6.767 1.00 93.75 184 PRO A N 1
ATOM 1465 C CA . PRO A 1 184 ? -5.930 6.172 -7.116 1.00 93.75 184 PRO A CA 1
ATOM 1466 C C . PRO A 1 184 ? -6.680 5.183 -8.015 1.00 93.75 184 PRO A C 1
ATOM 1468 O O . PRO A 1 184 ? -6.052 4.586 -8.883 1.00 93.75 184 PRO A O 1
ATOM 1471 N N . TYR A 1 185 ? -7.999 5.014 -7.866 1.00 94.25 185 TYR A N 1
ATOM 1472 C CA . TYR A 1 185 ? -8.766 4.113 -8.737 1.00 94.25 185 TYR A CA 1
ATOM 1473 C C . TYR A 1 185 ? -8.868 4.647 -10.163 1.00 94.25 185 TYR A C 1
ATOM 1475 O O . TYR A 1 185 ? -8.757 3.865 -11.104 1.00 94.25 185 TYR A O 1
ATOM 1483 N N . VAL A 1 186 ? -9.022 5.965 -10.330 1.00 96.25 186 VAL A N 1
ATOM 1484 C CA . VAL A 1 186 ? -9.016 6.609 -11.654 1.00 96.25 186 VAL A CA 1
ATOM 1485 C C . VAL A 1 186 ? -7.671 6.382 -12.343 1.00 96.25 186 VAL A C 1
ATOM 1487 O O . VAL A 1 186 ? -7.633 5.951 -13.494 1.00 96.25 186 VAL A O 1
ATOM 1490 N N . VAL A 1 187 ? -6.567 6.603 -11.623 1.00 94.94 187 VAL A N 1
ATOM 1491 C CA . VAL A 1 187 ? -5.209 6.393 -12.148 1.00 94.94 187 VAL A CA 1
ATOM 1492 C C . VAL A 1 187 ? -4.962 4.922 -12.482 1.00 94.94 187 VAL A C 1
ATOM 1494 O O . VAL A 1 187 ? -4.500 4.616 -13.577 1.00 94.94 187 VAL A O 1
ATOM 1497 N N . LEU A 1 188 ? -5.302 3.997 -11.580 1.00 94.50 188 LEU A N 1
ATOM 1498 C CA . LEU A 1 188 ? -5.131 2.560 -11.813 1.00 94.50 188 LEU A CA 1
ATOM 1499 C C . LEU A 1 188 ? -5.957 2.072 -13.009 1.00 94.50 188 LEU A C 1
ATOM 1501 O O . LEU A 1 188 ? -5.456 1.276 -13.799 1.00 94.50 188 LEU A O 1
ATOM 1505 N N . LEU A 1 189 ? -7.184 2.569 -13.178 1.00 96.12 189 LEU A N 1
ATOM 1506 C CA . LEU A 1 189 ? -8.017 2.242 -14.333 1.00 96.12 189 LEU A CA 1
ATOM 1507 C C . LEU A 1 189 ? -7.415 2.776 -15.637 1.00 96.12 189 LEU A C 1
ATOM 1509 O O . LEU A 1 189 ? -7.350 2.037 -16.615 1.00 96.12 189 LEU A O 1
ATOM 1513 N N . ALA A 1 190 ? -6.934 4.021 -15.646 1.00 96.81 190 ALA A N 1
ATOM 1514 C CA . ALA A 1 190 ? -6.273 4.599 -16.814 1.00 96.81 190 ALA A CA 1
ATOM 1515 C C . ALA A 1 190 ? -5.008 3.812 -17.203 1.00 96.81 190 ALA A C 1
ATOM 1517 O O . ALA A 1 190 ? -4.826 3.481 -18.375 1.00 96.81 190 ALA A O 1
ATOM 1518 N N . ILE A 1 191 ? -4.176 3.444 -16.220 1.00 94.69 191 ILE A N 1
ATOM 1519 C CA . ILE A 1 191 ? -2.982 2.615 -16.445 1.00 94.69 191 ILE A CA 1
ATOM 1520 C C . ILE A 1 191 ? -3.381 1.233 -16.966 1.00 94.69 191 ILE A C 1
ATOM 1522 O O . ILE A 1 191 ? -2.757 0.740 -17.898 1.00 94.69 191 ILE A O 1
ATOM 1526 N N . LEU A 1 192 ? -4.427 0.611 -16.414 1.00 95.19 192 LEU A N 1
ATOM 1527 C CA . LEU A 1 192 ? -4.886 -0.695 -16.881 1.00 95.19 192 LEU A CA 1
ATOM 1528 C C . LEU A 1 192 ? -5.332 -0.645 -18.344 1.00 95.19 192 LEU A C 1
ATOM 1530 O O . LEU A 1 192 ? -4.892 -1.485 -19.123 1.00 95.19 192 LEU A O 1
ATOM 1534 N N . ILE A 1 193 ? -6.164 0.336 -18.716 1.00 96.56 193 ILE A N 1
ATOM 1535 C CA . ILE A 1 193 ? -6.646 0.517 -20.096 1.00 96.56 193 ILE A CA 1
ATOM 1536 C C . ILE A 1 193 ? -5.466 0.697 -21.055 1.00 96.56 193 ILE A C 1
ATOM 1538 O O . ILE A 1 193 ? -5.439 0.065 -22.107 1.00 96.56 193 ILE A O 1
ATOM 1542 N N . ASN A 1 194 ? -4.476 1.505 -20.673 1.00 95.00 194 ASN A N 1
ATOM 1543 C CA . ASN A 1 194 ? -3.260 1.683 -21.460 1.00 95.00 194 ASN A CA 1
ATOM 1544 C C . ASN A 1 194 ? -2.454 0.377 -21.573 1.00 95.00 194 ASN A C 1
ATOM 1546 O O . ASN A 1 194 ? -2.058 -0.018 -22.664 1.00 95.00 194 ASN A O 1
ATOM 1550 N N . ASN A 1 195 ? -2.236 -0.328 -20.461 1.00 93.75 195 ASN A N 1
ATOM 1551 C CA . ASN A 1 195 ? -1.395 -1.523 -20.436 1.00 93.75 195 ASN A CA 1
ATOM 1552 C C . ASN A 1 195 ? -1.984 -2.674 -21.249 1.00 93.75 195 ASN A C 1
ATOM 1554 O O . ASN A 1 195 ? -1.240 -3.357 -21.940 1.00 93.75 195 ASN A O 1
ATOM 1558 N N . VAL A 1 196 ? -3.299 -2.907 -21.198 1.00 94.31 196 VAL A N 1
ATOM 1559 C CA . VAL A 1 196 ? -3.917 -4.029 -21.934 1.00 94.31 196 VAL A CA 1
ATOM 1560 C C . VAL A 1 196 ? -3.877 -3.854 -23.455 1.00 94.31 196 VAL A C 1
ATOM 1562 O O . VAL A 1 196 ? -4.065 -4.830 -24.175 1.00 94.31 196 VAL A O 1
ATOM 1565 N N . GLN A 1 197 ? -3.619 -2.638 -23.944 1.00 94.19 197 GLN A N 1
ATOM 1566 C CA . GLN A 1 197 ? -3.400 -2.354 -25.365 1.00 94.19 197 GLN A CA 1
ATOM 1567 C C . GLN A 1 197 ? -1.966 -2.675 -25.815 1.00 94.19 197 GLN A C 1
ATOM 1569 O O . GLN A 1 197 ? -1.709 -2.761 -27.015 1.00 94.19 197 GLN A O 1
ATOM 1574 N N . LEU A 1 198 ? -1.032 -2.851 -24.875 1.00 93.56 198 LEU A N 1
ATOM 1575 C CA . LEU A 1 198 ? 0.369 -3.138 -25.162 1.00 93.56 198 LEU A CA 1
ATOM 1576 C C . LEU A 1 198 ? 0.597 -4.633 -25.452 1.00 93.56 198 LEU A C 1
ATOM 1578 O O . LEU A 1 198 ? -0.070 -5.499 -24.871 1.00 93.56 198 LEU A O 1
ATOM 1582 N N . PRO A 1 199 ? 1.566 -4.971 -26.323 1.00 93.56 199 PRO A N 1
ATOM 1583 C CA . PRO A 1 199 ? 1.864 -6.360 -26.653 1.00 93.56 199 PRO A CA 1
ATOM 1584 C C . PRO A 1 199 ? 2.397 -7.118 -25.426 1.00 93.56 199 PRO A C 1
ATOM 1586 O O . PRO A 1 199 ? 3.158 -6.576 -24.632 1.00 93.56 199 PRO A O 1
ATOM 1589 N N . GLY A 1 200 ? 1.978 -8.374 -25.244 1.00 90.75 200 GLY A N 1
ATOM 1590 C CA . GLY A 1 200 ? 2.407 -9.223 -24.120 1.00 90.75 200 GLY A CA 1
ATOM 1591 C C . GLY A 1 200 ? 1.720 -8.963 -22.773 1.00 90.75 200 GLY A C 1
ATOM 1592 O O . GLY A 1 200 ? 1.861 -9.762 -21.847 1.00 90.75 200 GLY A O 1
ATOM 1593 N N . ALA A 1 201 ? 0.906 -7.910 -22.640 1.00 92.50 201 ALA A N 1
ATOM 1594 C CA . ALA A 1 201 ? 0.189 -7.618 -21.393 1.00 92.50 201 ALA A CA 1
ATOM 1595 C C . ALA A 1 201 ? -0.737 -8.766 -20.945 1.00 92.50 201 ALA A C 1
ATOM 1597 O O . ALA A 1 201 ? -0.865 -9.052 -19.751 1.00 92.50 201 ALA A O 1
ATOM 1598 N N . ILE A 1 202 ? -1.342 -9.465 -21.911 1.00 92.75 202 ILE A N 1
ATOM 1599 C CA . ILE A 1 202 ? -2.197 -10.635 -21.670 1.00 92.75 202 ILE A CA 1
ATOM 1600 C C . ILE A 1 202 ? -1.411 -11.770 -20.999 1.00 92.75 202 ILE A C 1
ATOM 1602 O O . ILE A 1 202 ? -1.963 -12.452 -20.137 1.00 92.75 202 ILE A O 1
ATOM 1606 N N . ASP A 1 203 ? -0.138 -11.968 -21.341 1.00 91.31 203 ASP A N 1
ATOM 1607 C CA . ASP A 1 203 ? 0.673 -13.052 -20.776 1.00 91.31 203 ASP A CA 1
ATOM 1608 C C . ASP A 1 203 ? 0.993 -12.799 -19.299 1.00 91.31 203 ASP A C 1
ATOM 1610 O O . ASP A 1 203 ? 0.936 -13.718 -18.480 1.00 91.31 203 ASP A O 1
ATOM 1614 N N . GLY A 1 204 ? 1.193 -11.534 -18.923 1.00 90.94 204 GLY A N 1
ATOM 1615 C CA . GLY A 1 204 ? 1.294 -11.124 -17.522 1.00 90.94 204 GLY A CA 1
ATOM 1616 C C . GLY A 1 204 ? 0.012 -11.347 -16.731 1.00 90.94 204 GLY A C 1
ATOM 1617 O O . GLY A 1 204 ? 0.052 -11.917 -15.638 1.00 90.94 204 GLY A O 1
ATOM 1618 N N . ILE A 1 205 ? -1.143 -10.992 -17.297 1.00 92.69 205 ILE A N 1
ATOM 1619 C CA . ILE A 1 205 ? -2.443 -11.267 -16.665 1.00 92.69 205 ILE A CA 1
ATOM 1620 C C . ILE A 1 205 ? -2.675 -12.777 -16.525 1.00 92.69 205 ILE A C 1
ATOM 1622 O O . ILE A 1 205 ? -3.116 -13.239 -15.472 1.00 92.69 205 ILE A O 1
ATOM 1626 N N . LYS A 1 206 ? -2.342 -13.570 -17.549 1.00 91.94 206 LYS A N 1
ATOM 1627 C CA . LYS A 1 206 ? -2.416 -15.035 -17.467 1.00 91.94 206 LYS A CA 1
ATOM 1628 C C . LYS A 1 206 ? -1.523 -15.566 -16.354 1.00 91.94 206 LYS A C 1
ATOM 1630 O O . LYS A 1 206 ? -1.983 -16.406 -15.584 1.00 91.94 206 LYS A O 1
ATOM 1635 N N . TYR A 1 207 ? -0.297 -15.063 -16.215 1.00 90.06 207 TYR A N 1
ATOM 1636 C CA . TYR A 1 207 ? 0.594 -15.459 -15.124 1.00 90.06 207 TYR A CA 1
ATOM 1637 C C . TYR A 1 207 ? -0.012 -15.149 -13.747 1.00 90.06 207 TYR A C 1
ATOM 1639 O O . TYR A 1 207 ? 0.062 -15.979 -12.842 1.00 90.06 207 TYR A O 1
ATOM 1647 N N . PHE A 1 208 ? -0.654 -13.987 -13.589 1.00 90.94 208 PHE A N 1
ATOM 1648 C CA . PHE A 1 208 ? -1.326 -13.611 -12.342 1.00 90.94 208 PHE A CA 1
ATOM 1649 C C . PHE A 1 208 ? -2.448 -14.580 -11.956 1.00 90.94 208 PHE A C 1
ATOM 1651 O O . PHE A 1 208 ? -2.569 -14.94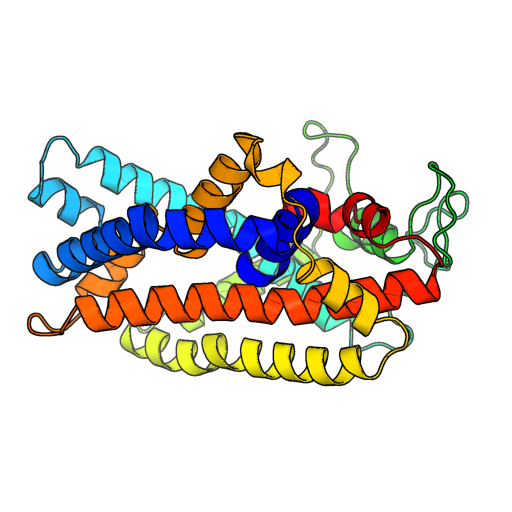2 -10.788 1.00 90.94 208 PHE A O 1
ATOM 1658 N N . VAL A 1 209 ? -3.258 -15.007 -12.926 1.00 91.50 209 VAL A N 1
ATOM 1659 C CA . VAL A 1 209 ? -4.448 -15.837 -12.678 1.00 91.50 209 VAL A CA 1
ATOM 1660 C C . VAL A 1 209 ? -4.117 -17.333 -12.641 1.00 91.50 209 VAL A C 1
ATOM 1662 O O . VAL A 1 209 ? -4.812 -18.091 -11.968 1.00 91.50 209 VAL A O 1
ATOM 1665 N N . THR A 1 210 ? -3.053 -17.776 -13.316 1.00 91.25 210 THR A N 1
ATOM 1666 C CA . THR A 1 210 ? -2.696 -19.201 -13.406 1.00 91.25 210 THR A CA 1
ATOM 1667 C C . THR A 1 210 ? -2.223 -19.728 -12.044 1.00 91.25 210 THR A C 1
ATOM 1669 O O . THR A 1 210 ? -1.220 -19.242 -11.513 1.00 91.25 210 THR A O 1
ATOM 1672 N N . PRO A 1 211 ? -2.915 -20.718 -11.449 1.00 92.56 211 PRO A N 1
ATOM 1673 C CA . PRO A 1 211 ? -2.570 -21.223 -10.128 1.00 92.56 211 PRO A CA 1
ATOM 1674 C C . PRO A 1 211 ? -1.443 -22.262 -10.192 1.00 92.56 211 PRO A C 1
ATOM 1676 O O . PRO A 1 211 ? -1.538 -23.258 -10.907 1.00 92.56 211 PRO A O 1
ATOM 1679 N N . LYS A 1 212 ? -0.395 -22.069 -9.383 1.00 92.19 212 LYS A N 1
ATOM 1680 C CA . LYS A 1 212 ? 0.641 -23.085 -9.128 1.00 92.19 212 LYS A CA 1
ATOM 1681 C C . LYS A 1 212 ? 0.319 -23.827 -7.829 1.00 92.19 212 LYS A C 1
ATOM 1683 O O . LYS A 1 212 ? 0.726 -23.401 -6.751 1.00 92.19 212 LYS A O 1
ATOM 1688 N N . TRP A 1 213 ? -0.431 -24.923 -7.933 1.00 92.69 213 TRP A N 1
ATOM 1689 C CA . TRP A 1 213 ? -0.981 -25.663 -6.785 1.00 92.69 213 TRP A CA 1
ATOM 1690 C C . TRP A 1 213 ? 0.074 -26.186 -5.808 1.00 92.69 213 TRP A C 1
ATOM 1692 O O . TRP A 1 213 ? -0.152 -26.164 -4.601 1.00 92.69 213 TRP A O 1
ATOM 1702 N N . GLU A 1 214 ? 1.246 -26.570 -6.310 1.00 92.44 214 GLU A N 1
ATOM 1703 C CA . GLU A 1 214 ? 2.379 -27.039 -5.500 1.00 92.44 214 GLU A CA 1
ATOM 1704 C C . GLU A 1 214 ? 2.818 -26.007 -4.452 1.00 92.44 214 GLU A C 1
ATOM 1706 O O . GLU A 1 214 ? 3.257 -26.366 -3.366 1.00 92.44 214 GLU A O 1
ATOM 1711 N N . LYS A 1 215 ? 2.630 -24.707 -4.715 1.00 90.06 215 LYS A N 1
ATOM 1712 C CA . LYS A 1 215 ? 2.984 -23.654 -3.755 1.00 90.06 215 LYS A CA 1
ATOM 1713 C C . LYS A 1 215 ? 2.093 -23.634 -2.514 1.00 90.06 215 LYS A C 1
ATOM 1715 O O . LYS A 1 215 ? 2.512 -23.111 -1.488 1.00 90.06 215 LYS A O 1
ATOM 1720 N N . LEU A 1 216 ? 0.899 -24.225 -2.552 1.00 92.06 216 LEU A N 1
ATOM 1721 C CA . LEU A 1 216 ? -0.007 -24.238 -1.397 1.00 92.06 216 LEU A CA 1
ATOM 1722 C C . LEU A 1 216 ? 0.473 -25.134 -0.252 1.00 92.06 216 LEU A C 1
ATOM 1724 O O . LEU A 1 216 ? 0.048 -24.927 0.886 1.00 92.06 216 LEU A O 1
ATOM 1728 N N . THR A 1 217 ? 1.354 -26.101 -0.525 1.00 93.62 217 THR A N 1
ATOM 1729 C CA . THR A 1 217 ? 1.936 -26.959 0.517 1.00 93.62 217 THR A CA 1
ATOM 1730 C C . THR A 1 217 ? 3.042 -26.253 1.300 1.00 93.62 217 THR A C 1
ATOM 1732 O O . THR A 1 217 ? 3.420 -26.702 2.379 1.00 93.62 217 THR A O 1
ATOM 1735 N N . GLU A 1 218 ? 3.573 -25.141 0.786 1.00 93.81 218 GLU A N 1
ATOM 1736 C CA . GLU A 1 218 ? 4.615 -24.368 1.455 1.00 93.81 218 GLU A CA 1
ATOM 1737 C C . GLU A 1 218 ? 4.007 -23.495 2.567 1.00 93.81 218 GLU A C 1
ATOM 1739 O O . GLU A 1 218 ? 3.260 -22.552 2.307 1.00 93.81 218 GLU A O 1
ATOM 1744 N N . LEU A 1 219 ? 4.385 -23.741 3.827 1.00 93.69 219 LEU A N 1
ATOM 1745 C CA . LEU A 1 219 ? 3.923 -22.945 4.977 1.00 93.69 219 LEU A CA 1
ATOM 1746 C C . LEU A 1 219 ? 4.197 -21.440 4.805 1.00 93.69 219 LEU A C 1
ATOM 1748 O O . LEU A 1 219 ? 3.394 -20.601 5.215 1.00 93.69 219 LEU A O 1
ATOM 1752 N N . GLN A 1 220 ? 5.307 -21.089 4.150 1.00 90.75 220 GLN A N 1
ATOM 1753 C CA . GLN A 1 220 ? 5.684 -19.699 3.905 1.00 90.75 220 GLN A CA 1
ATOM 1754 C C . GLN A 1 220 ? 4.623 -18.934 3.099 1.00 90.75 220 GLN A C 1
ATOM 1756 O O . GLN A 1 220 ? 4.435 -17.739 3.322 1.00 90.75 220 GLN A O 1
ATOM 1761 N N . VAL A 1 221 ? 3.897 -19.605 2.200 1.00 92.88 221 VAL A N 1
ATOM 1762 C CA . VAL A 1 221 ? 2.814 -19.004 1.404 1.00 92.88 221 VAL A CA 1
ATOM 1763 C C . VAL A 1 221 ? 1.658 -18.558 2.303 1.00 92.88 221 VAL A C 1
ATOM 1765 O O . VAL A 1 221 ? 1.144 -17.450 2.147 1.00 92.88 221 VAL A O 1
ATOM 1768 N N . TRP A 1 222 ? 1.314 -19.362 3.309 1.00 94.94 222 TRP A N 1
ATOM 1769 C CA . TRP A 1 222 ? 0.282 -19.041 4.298 1.00 94.94 222 TRP A CA 1
ATOM 1770 C C . TRP A 1 222 ? 0.716 -17.935 5.260 1.00 94.94 222 TRP A C 1
ATOM 1772 O O . TRP A 1 222 ? -0.070 -17.033 5.555 1.00 94.94 222 TRP A O 1
ATOM 1782 N N . VAL A 1 223 ? 1.978 -17.950 5.700 1.00 92.62 223 VAL A N 1
ATOM 1783 C CA . VAL A 1 223 ? 2.551 -16.869 6.520 1.00 92.62 223 VAL A CA 1
ATOM 1784 C C . VAL A 1 223 ? 2.542 -15.551 5.745 1.00 92.62 223 VAL A C 1
ATOM 1786 O O . VAL A 1 223 ? 2.092 -14.532 6.267 1.00 92.62 223 VAL A O 1
ATOM 1789 N N . ASN A 1 224 ? 2.963 -15.567 4.478 1.00 90.69 224 ASN A N 1
ATOM 1790 C CA . ASN A 1 224 ? 2.931 -14.391 3.610 1.00 90.69 224 ASN A CA 1
ATOM 1791 C C . ASN A 1 224 ? 1.503 -13.851 3.436 1.00 90.69 224 ASN A C 1
ATOM 1793 O O . ASN A 1 224 ? 1.304 -12.636 3.485 1.00 90.69 224 ASN A O 1
ATOM 1797 N N . ALA A 1 225 ? 0.514 -14.735 3.269 1.00 92.81 225 ALA A N 1
ATOM 1798 C CA . ALA A 1 225 ? -0.895 -14.364 3.174 1.00 92.81 225 ALA A CA 1
ATOM 1799 C C . ALA A 1 225 ? -1.401 -13.695 4.460 1.00 92.81 225 ALA A C 1
ATOM 1801 O O . ALA A 1 225 ? -1.983 -12.612 4.393 1.00 92.81 225 ALA A O 1
ATOM 1802 N N . ALA A 1 226 ? -1.118 -14.282 5.626 1.00 92.44 226 ALA A N 1
ATOM 1803 C CA . ALA A 1 226 ? -1.489 -13.703 6.914 1.00 92.44 226 ALA A CA 1
ATOM 1804 C C . ALA A 1 226 ? -0.853 -12.316 7.102 1.00 92.44 226 ALA A C 1
ATOM 1806 O O . ALA A 1 226 ? -1.558 -11.329 7.308 1.00 92.44 226 ALA A O 1
ATOM 1807 N N . VAL A 1 227 ? 0.469 -12.209 6.938 1.00 90.25 227 VAL A N 1
ATOM 1808 C CA . VAL A 1 227 ? 1.207 -10.942 7.075 1.00 90.25 227 VAL A CA 1
ATOM 1809 C C . VAL A 1 227 ? 0.684 -9.877 6.104 1.00 90.25 227 VAL A C 1
ATOM 1811 O O . VAL A 1 227 ? 0.611 -8.701 6.469 1.00 90.25 227 VAL A O 1
ATOM 1814 N N . GLN A 1 228 ? 0.296 -10.264 4.886 1.00 90.56 228 GLN A N 1
ATOM 1815 C CA . GLN A 1 228 ? -0.323 -9.350 3.929 1.00 90.56 228 GLN A CA 1
ATOM 1816 C C . GLN A 1 228 ? -1.680 -8.846 4.423 1.00 90.56 228 GLN A C 1
ATOM 1818 O O . GLN A 1 228 ? -1.912 -7.644 4.358 1.00 90.56 228 GLN A O 1
ATOM 1823 N N . VAL A 1 229 ? -2.552 -9.717 4.939 1.00 92.31 229 VAL A N 1
ATOM 1824 C CA . VAL A 1 229 ? -3.867 -9.325 5.480 1.00 92.31 229 VAL A CA 1
ATOM 1825 C C . VAL A 1 229 ? -3.713 -8.335 6.639 1.00 92.3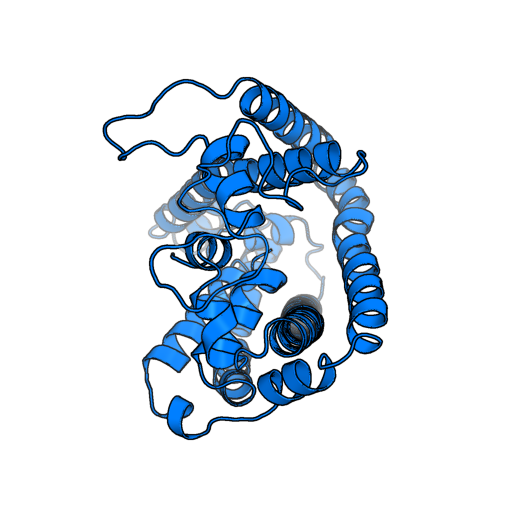1 229 VAL A C 1
ATOM 1827 O O . VAL A 1 229 ? -4.331 -7.270 6.608 1.00 92.31 229 VAL A O 1
ATOM 1830 N N . PHE A 1 230 ? -2.837 -8.630 7.606 1.00 89.56 230 PHE A N 1
ATOM 1831 C CA . PHE A 1 230 ? -2.579 -7.749 8.754 1.00 89.56 230 PHE A CA 1
ATOM 1832 C C . PHE A 1 230 ? -2.094 -6.360 8.321 1.00 89.56 230 PHE A C 1
ATOM 1834 O O . PHE A 1 230 ? -2.679 -5.347 8.710 1.00 89.56 230 PHE A O 1
ATOM 1841 N N . ASN A 1 231 ? -1.060 -6.308 7.475 1.00 87.25 231 ASN A N 1
ATOM 1842 C CA . ASN A 1 231 ? -0.457 -5.042 7.049 1.00 87.25 231 ASN A CA 1
ATOM 1843 C C . ASN A 1 231 ? -1.327 -4.254 6.061 1.00 87.25 231 ASN A C 1
ATOM 1845 O O . ASN A 1 231 ? -1.248 -3.031 6.026 1.00 87.25 231 ASN A O 1
ATOM 1849 N N . SER A 1 232 ? -2.127 -4.938 5.241 1.00 90.00 232 SER A N 1
ATOM 1850 C CA . SER A 1 232 ? -2.984 -4.308 4.232 1.00 90.00 232 SER A CA 1
ATOM 1851 C C . SER A 1 232 ? -4.184 -3.605 4.869 1.00 90.00 232 SER A C 1
ATOM 1853 O O . SER A 1 232 ? -4.486 -2.473 4.503 1.00 90.00 232 SER A O 1
ATOM 1855 N N . ILE A 1 233 ? -4.819 -4.234 5.866 1.00 90.06 233 ILE A N 1
ATOM 1856 C CA . ILE A 1 233 ? -5.948 -3.640 6.603 1.00 90.06 233 ILE A CA 1
ATOM 1857 C C . ILE A 1 233 ? -5.461 -2.653 7.678 1.00 90.06 233 ILE A C 1
ATOM 1859 O O . ILE A 1 233 ? -6.156 -1.690 7.994 1.00 90.06 233 ILE A O 1
ATOM 1863 N N . GLY A 1 234 ? -4.259 -2.864 8.223 1.00 89.12 234 GLY A N 1
ATOM 1864 C CA . GLY A 1 234 ? -3.699 -2.027 9.284 1.00 89.12 234 GLY A CA 1
ATOM 1865 C C . GLY A 1 234 ? -4.155 -2.425 10.689 1.00 89.12 234 GLY A C 1
ATOM 1866 O O . GLY A 1 234 ? -4.303 -1.569 11.561 1.00 89.12 234 GLY A O 1
ATOM 1867 N N . ILE A 1 235 ? -4.387 -3.722 10.897 1.00 90.94 235 ILE A N 1
ATOM 1868 C CA . ILE A 1 235 ? -4.802 -4.293 12.184 1.00 90.94 235 ILE A CA 1
ATOM 1869 C C . ILE A 1 235 ? -3.645 -4.165 13.183 1.00 90.94 235 ILE A C 1
ATOM 1871 O O . ILE A 1 235 ? -2.497 -4.460 12.852 1.00 90.94 235 ILE A O 1
ATOM 1875 N N . GLY A 1 236 ? -3.938 -3.745 14.411 1.00 87.12 236 GLY A N 1
ATOM 1876 C CA . GLY A 1 236 ? -2.966 -3.624 15.498 1.00 87.12 236 GLY A CA 1
ATOM 1877 C C . GLY A 1 236 ? -2.256 -2.271 15.575 1.00 87.12 236 GLY A C 1
ATOM 1878 O O . GLY A 1 236 ? -1.547 -2.012 16.548 1.00 87.12 236 GLY A O 1
ATOM 1879 N N . PHE A 1 237 ? -2.466 -1.364 14.613 1.00 89.69 237 PHE A N 1
ATOM 1880 C CA . PHE A 1 237 ? -1.889 -0.013 14.665 1.00 89.69 237 PHE A CA 1
ATOM 1881 C C . PHE A 1 237 ? -2.705 0.958 15.535 1.00 89.69 237 PHE A C 1
ATOM 1883 O O . PHE A 1 237 ? -2.241 2.047 15.868 1.00 89.69 237 PHE A O 1
ATOM 1890 N N . GLY A 1 238 ? -3.919 0.581 15.949 1.00 90.56 238 GLY A N 1
ATOM 1891 C CA . GLY A 1 238 ? -4.798 1.425 16.769 1.00 90.56 238 GLY A CA 1
ATOM 1892 C C . GLY A 1 238 ? -5.434 2.596 16.007 1.00 90.56 238 GLY A C 1
ATOM 1893 O O . GLY A 1 238 ? -6.230 3.344 16.578 1.00 90.56 238 GLY A O 1
ATOM 1894 N N . THR A 1 239 ? -5.135 2.739 14.714 1.00 91.81 239 THR A N 1
ATOM 1895 C CA . THR A 1 239 ? -5.760 3.706 13.805 1.00 91.81 239 THR A CA 1
ATOM 1896 C C . THR A 1 239 ? -7.244 3.407 13.618 1.00 91.81 239 THR A C 1
ATOM 1898 O O . THR A 1 239 ? -8.054 4.326 13.687 1.00 91.81 239 THR A O 1
ATOM 1901 N N . LEU A 1 240 ? -7.620 2.133 13.475 1.00 93.75 240 LEU A N 1
ATOM 1902 C CA . LEU A 1 240 ? -9.012 1.696 13.324 1.00 93.75 240 LEU A CA 1
ATOM 1903 C C . LEU A 1 240 ? -9.828 1.947 14.596 1.00 93.75 240 LEU A C 1
ATOM 1905 O O . LEU A 1 240 ? -10.937 2.470 14.510 1.00 93.75 240 LEU A O 1
ATOM 1909 N N . ILE A 1 241 ? -9.255 1.677 15.777 1.00 95.12 241 ILE A N 1
ATOM 1910 C CA . ILE A 1 241 ? -9.858 2.030 17.077 1.00 95.12 241 ILE A CA 1
ATOM 1911 C C . ILE A 1 241 ? -10.070 3.547 17.166 1.00 95.12 241 ILE A C 1
ATOM 1913 O O . ILE A 1 241 ? -11.141 4.009 17.551 1.00 95.12 241 ILE A O 1
ATOM 1917 N N . SER A 1 242 ? -9.063 4.336 16.778 1.00 93.94 242 SER A N 1
ATOM 1918 C CA . SER A 1 242 ? -9.153 5.798 16.793 1.00 93.94 242 SER A CA 1
ATOM 1919 C C . SER A 1 242 ? -10.241 6.316 15.847 1.00 93.94 242 SER A C 1
ATOM 1921 O O . SER A 1 242 ? -11.087 7.103 16.262 1.00 93.94 242 SER A O 1
ATOM 1923 N N . MET A 1 243 ? -10.277 5.843 14.599 1.00 92.19 243 MET A N 1
ATOM 1924 C CA . MET A 1 243 ? -11.253 6.297 13.601 1.00 92.19 243 MET A CA 1
ATOM 1925 C C . MET A 1 243 ? -12.681 5.888 13.965 1.00 92.19 243 MET A C 1
ATOM 1927 O O . MET A 1 243 ? -13.582 6.723 13.945 1.00 92.19 243 MET A O 1
ATOM 1931 N N . SER A 1 244 ? -12.882 4.637 14.378 1.00 94.56 244 SER A N 1
ATOM 1932 C CA . SER A 1 244 ? -14.200 4.145 14.798 1.00 94.56 244 SER A CA 1
ATOM 1933 C C . SER A 1 244 ? -14.706 4.792 16.088 1.00 94.56 244 SER A C 1
ATOM 1935 O O . SER A 1 244 ? -15.914 4.849 16.299 1.00 94.56 244 SER A O 1
ATOM 1937 N N . SER A 1 245 ? -13.829 5.368 16.920 1.00 95.50 245 SER A N 1
ATOM 1938 C CA . SER A 1 245 ? -14.242 6.120 18.115 1.00 95.50 245 SER A CA 1
ATOM 1939 C C . SER A 1 245 ? -15.092 7.361 17.818 1.00 95.50 245 SER A C 1
ATOM 1941 O O . SER A 1 245 ? -15.814 7.831 18.700 1.00 95.50 245 SER A O 1
ATOM 1943 N N . TYR A 1 246 ? -15.058 7.850 16.574 1.00 92.44 246 TYR A N 1
ATOM 1944 C CA . TYR A 1 246 ? -15.883 8.957 16.091 1.00 92.44 246 TYR A CA 1
ATOM 1945 C C . TYR A 1 246 ? -17.224 8.510 15.482 1.00 92.44 246 TYR A C 1
ATOM 1947 O O . TYR A 1 246 ? -18.028 9.366 15.110 1.00 92.44 246 TYR A O 1
ATOM 1955 N N . ASN A 1 247 ? -17.496 7.203 15.385 1.00 93.12 247 ASN A N 1
ATOM 1956 C CA . ASN A 1 247 ? -18.752 6.694 14.834 1.00 93.12 247 ASN A CA 1
ATOM 1957 C C . ASN A 1 247 ? -19.961 6.996 15.741 1.00 93.12 247 ASN A C 1
ATOM 1959 O O . ASN A 1 247 ? -19.879 7.095 16.976 1.00 93.12 247 ASN A O 1
ATOM 1963 N N . GLN A 1 248 ? -21.138 7.071 15.115 1.00 92.38 248 GLN A N 1
ATOM 1964 C CA . GLN A 1 248 ? -22.411 7.008 15.836 1.00 92.38 248 GLN A CA 1
ATOM 1965 C C . GLN A 1 248 ? -22.532 5.651 16.551 1.00 92.38 248 GLN A C 1
ATOM 1967 O O . GLN A 1 248 ? -21.982 4.655 16.094 1.00 92.38 248 GLN A O 1
ATOM 1972 N N . PHE A 1 249 ? -23.172 5.617 17.721 1.00 90.19 249 PHE A N 1
ATOM 1973 C CA . PHE A 1 249 ? -23.116 4.448 18.613 1.00 90.19 249 PHE A CA 1
ATOM 1974 C C . PHE A 1 249 ? -23.928 3.273 18.057 1.00 90.19 249 PHE A C 1
ATOM 1976 O O . PHE A 1 249 ? -23.516 2.122 18.154 1.00 90.19 249 PHE A O 1
ATOM 1983 N N . ASP A 1 250 ? -25.049 3.598 17.429 1.00 91.25 250 ASP A N 1
ATOM 1984 C CA . ASP A 1 250 ? -26.013 2.732 16.757 1.00 91.25 250 ASP A CA 1
ATOM 1985 C C . ASP A 1 250 ? -25.613 2.361 15.318 1.00 91.25 250 ASP A C 1
ATOM 1987 O O . ASP A 1 250 ? -26.313 1.595 14.652 1.00 91.25 250 ASP A O 1
ATOM 1991 N N . ASN A 1 251 ? -24.473 2.858 14.830 1.00 93.38 251 ASN A N 1
ATOM 1992 C CA . ASN A 1 251 ? -23.989 2.530 13.498 1.00 93.38 251 ASN A CA 1
ATOM 1993 C C . ASN A 1 251 ? -23.670 1.030 13.364 1.00 93.38 251 ASN A C 1
ATOM 1995 O O . ASN A 1 251 ? -23.069 0.416 14.251 1.00 93.38 251 ASN A O 1
ATOM 1999 N N . THR A 1 252 ? -24.042 0.431 12.228 1.00 94.62 252 THR A N 1
ATOM 2000 C CA . THR A 1 252 ? -23.879 -1.012 12.000 1.00 94.62 252 THR A CA 1
ATOM 2001 C C . THR A 1 252 ? -22.441 -1.362 11.621 1.00 94.62 252 THR A C 1
ATOM 2003 O O . THR A 1 252 ? -22.087 -1.419 10.445 1.00 94.62 252 THR A O 1
ATOM 2006 N N . ILE A 1 253 ? -21.642 -1.711 12.627 1.00 94.81 253 ILE A N 1
ATOM 2007 C CA . ILE A 1 253 ? -20.216 -2.045 12.486 1.00 94.81 253 ILE A CA 1
ATOM 2008 C C . ILE A 1 253 ? -19.965 -3.164 11.473 1.00 94.81 253 ILE A C 1
ATOM 2010 O O . ILE A 1 253 ? -19.026 -3.089 10.690 1.00 94.81 253 ILE A O 1
ATOM 2014 N N . LEU A 1 254 ? -20.824 -4.189 11.442 1.00 94.44 254 LEU A N 1
ATOM 2015 C CA . LEU A 1 254 ? -20.640 -5.335 10.549 1.00 94.44 254 LEU A CA 1
ATOM 2016 C C . LEU A 1 254 ? -20.618 -4.924 9.069 1.00 94.44 254 LEU A C 1
ATOM 2018 O O . LEU A 1 254 ? -19.818 -5.453 8.299 1.00 94.44 254 LEU A O 1
ATOM 2022 N N . LYS A 1 255 ? -21.472 -3.971 8.671 1.00 94.94 255 LYS A N 1
ATOM 2023 C CA . LYS A 1 255 ? -21.519 -3.480 7.287 1.00 94.94 255 LYS A CA 1
ATOM 2024 C C . LYS A 1 255 ? -20.220 -2.763 6.929 1.00 94.94 255 LYS A C 1
ATOM 2026 O O . LYS A 1 255 ? -19.656 -3.045 5.876 1.00 94.94 255 LYS A O 1
ATOM 2031 N N . ASP A 1 256 ? -19.717 -1.923 7.829 1.00 94.06 256 ASP A N 1
ATOM 2032 C CA . ASP A 1 256 ? -18.474 -1.175 7.626 1.00 94.06 256 ASP A CA 1
ATOM 2033 C C . ASP A 1 256 ? -17.261 -2.106 7.565 1.00 94.06 256 ASP A C 1
ATOM 2035 O O . ASP A 1 256 ? -16.447 -2.005 6.648 1.00 94.06 256 ASP A O 1
ATOM 2039 N N . THR A 1 257 ? -17.167 -3.073 8.482 1.00 95.50 257 THR A N 1
ATOM 2040 C CA . THR A 1 257 ? -16.099 -4.082 8.491 1.00 95.50 257 THR A CA 1
ATOM 2041 C C . THR A 1 257 ? -16.058 -4.861 7.178 1.00 95.50 257 THR A C 1
ATOM 2043 O O . THR A 1 257 ? -14.982 -5.036 6.595 1.00 95.50 257 THR A O 1
ATOM 2046 N N . LEU A 1 258 ? -17.214 -5.335 6.701 1.00 95.81 258 LEU A N 1
ATOM 2047 C CA . LEU A 1 258 ? -17.295 -6.082 5.446 1.00 95.81 258 LEU A CA 1
ATOM 2048 C C . LEU A 1 258 ? -16.963 -5.188 4.249 1.00 95.81 258 LEU A C 1
ATOM 2050 O O . LEU A 1 258 ? -16.188 -5.603 3.390 1.00 95.81 258 LEU A O 1
ATOM 2054 N N . ALA A 1 259 ? -17.472 -3.954 4.215 1.00 95.25 259 ALA A N 1
AT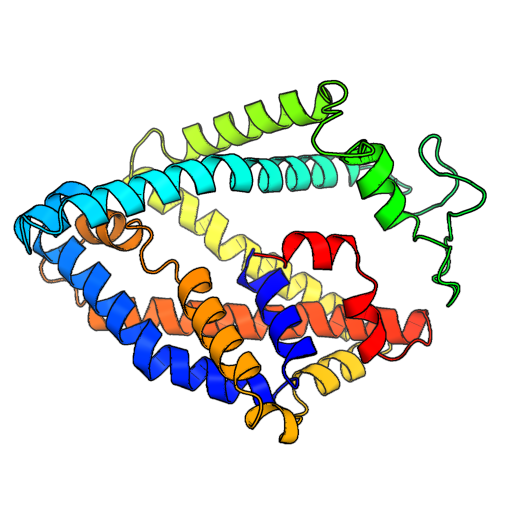OM 2055 C CA . ALA A 1 259 ? -17.179 -3.001 3.150 1.00 95.25 259 ALA A CA 1
ATOM 2056 C C . ALA A 1 259 ? -15.679 -2.678 3.064 1.00 95.25 259 ALA A C 1
ATOM 2058 O O . ALA A 1 259 ? -15.102 -2.747 1.978 1.00 95.25 259 ALA A O 1
ATOM 2059 N N . VAL A 1 260 ? -15.025 -2.397 4.196 1.00 94.12 260 VAL A N 1
ATOM 2060 C CA . VAL A 1 260 ? -13.577 -2.135 4.264 1.00 94.12 260 VAL A CA 1
ATOM 2061 C C . VAL A 1 260 ? -12.785 -3.355 3.798 1.00 94.12 260 VAL A C 1
ATOM 2063 O O . VAL A 1 260 ? -11.887 -3.224 2.967 1.00 94.12 260 VAL A O 1
ATOM 2066 N N . SER A 1 261 ? -13.142 -4.548 4.273 1.00 94.75 261 SER A N 1
ATOM 2067 C CA . SER A 1 261 ? -12.433 -5.789 3.934 1.00 94.75 261 SER A CA 1
ATOM 2068 C C . SER A 1 261 ? -12.559 -6.148 2.454 1.00 94.75 261 SER A C 1
ATOM 2070 O O . SER A 1 261 ? -11.556 -6.445 1.802 1.00 94.75 261 SER A O 1
ATOM 2072 N N . LEU A 1 262 ? -13.775 -6.075 1.903 1.00 94.94 262 LEU A N 1
ATOM 2073 C CA . LEU A 1 262 ? -14.047 -6.360 0.493 1.00 94.94 262 LEU A CA 1
ATOM 2074 C C . LEU A 1 262 ? -13.413 -5.315 -0.425 1.00 94.94 262 LEU A C 1
ATOM 2076 O O . LEU A 1 262 ? -12.797 -5.684 -1.421 1.00 94.94 262 LEU A O 1
ATOM 2080 N N . THR A 1 263 ? -13.494 -4.030 -0.072 1.00 94.81 263 THR A N 1
ATOM 2081 C CA . THR A 1 263 ? -12.857 -2.954 -0.848 1.00 94.81 263 THR A CA 1
ATOM 2082 C C . THR A 1 263 ? -11.341 -3.113 -0.840 1.00 94.81 263 THR A C 1
ATOM 2084 O O . THR A 1 263 ? -10.704 -3.016 -1.888 1.00 94.81 263 THR A O 1
ATOM 2087 N N . ASN A 1 264 ? -10.742 -3.428 0.311 1.00 93.81 264 ASN A N 1
ATOM 2088 C CA . ASN A 1 264 ? -9.303 -3.648 0.420 1.00 93.81 264 ASN A CA 1
ATOM 2089 C C . ASN A 1 264 ? -8.822 -4.853 -0.413 1.00 93.81 264 ASN A C 1
ATOM 2091 O O . ASN A 1 264 ? -7.843 -4.748 -1.163 1.00 93.81 264 ASN A O 1
ATOM 2095 N N . ALA A 1 265 ? -9.531 -5.983 -0.324 1.00 93.94 265 ALA A N 1
ATOM 2096 C CA . ALA A 1 265 ? -9.241 -7.173 -1.122 1.00 93.94 265 ALA A CA 1
ATOM 2097 C C . ALA A 1 265 ? -9.441 -6.910 -2.623 1.00 93.94 265 ALA A C 1
ATOM 2099 O O . ALA A 1 265 ? -8.557 -7.210 -3.423 1.00 93.94 265 ALA A O 1
ATOM 2100 N N . GLY A 1 266 ? -10.554 -6.275 -2.997 1.00 94.94 266 GLY A N 1
ATOM 2101 C CA . GLY A 1 266 ? -10.859 -5.892 -4.374 1.00 94.94 266 GLY A CA 1
ATOM 2102 C C . GLY A 1 266 ? -9.812 -4.950 -4.964 1.00 94.94 266 GLY A C 1
ATOM 2103 O O . GLY A 1 266 ? -9.351 -5.169 -6.080 1.00 94.94 266 GLY A O 1
ATOM 2104 N N . THR A 1 267 ? -9.348 -3.965 -4.191 1.00 94.75 267 THR A N 1
ATOM 2105 C CA . THR A 1 267 ? -8.268 -3.052 -4.606 1.00 94.75 267 THR A CA 1
ATOM 2106 C C . THR A 1 267 ? -6.963 -3.795 -4.852 1.00 94.75 267 THR A C 1
ATOM 2108 O O . THR A 1 267 ? -6.266 -3.491 -5.813 1.00 94.75 267 THR A O 1
ATOM 2111 N N . SER A 1 268 ? -6.634 -4.766 -3.997 1.00 93.12 268 SER A N 1
ATOM 2112 C CA . SER A 1 268 ? -5.418 -5.579 -4.123 1.00 93.12 268 SER A CA 1
ATOM 2113 C C . SER A 1 268 ? -5.462 -6.490 -5.354 1.00 93.12 268 SER A C 1
ATOM 2115 O O . SER A 1 268 ? -4.473 -6.627 -6.070 1.00 93.12 268 SER A O 1
ATOM 2117 N N . LEU A 1 269 ? -6.624 -7.079 -5.647 1.00 93.94 269 LEU A N 1
ATOM 2118 C CA . LEU A 1 269 ? -6.834 -7.843 -6.878 1.00 93.94 269 LEU A CA 1
ATOM 2119 C C . LEU A 1 269 ? -6.741 -6.943 -8.112 1.00 93.94 269 LEU A C 1
ATOM 2121 O O . LEU A 1 269 ? -6.056 -7.286 -9.073 1.00 93.94 269 LEU A O 1
ATOM 2125 N N . PHE A 1 270 ? -7.389 -5.778 -8.066 1.00 95.25 270 PHE A N 1
ATOM 2126 C CA . PHE A 1 270 ? -7.392 -4.812 -9.159 1.00 95.25 270 PHE A CA 1
ATOM 2127 C C . PHE A 1 270 ? -5.983 -4.304 -9.477 1.00 95.25 270 PHE A C 1
ATOM 2129 O O . PHE A 1 270 ? -5.561 -4.365 -10.630 1.00 95.25 270 PHE A O 1
ATOM 2136 N N . SER A 1 271 ? -5.216 -3.889 -8.465 1.00 93.31 271 SER A N 1
ATOM 2137 C CA . SER A 1 271 ? -3.810 -3.508 -8.641 1.00 93.31 271 SER A CA 1
ATOM 2138 C C . SER A 1 271 ? -2.951 -4.667 -9.150 1.00 93.31 271 SER A C 1
ATOM 2140 O O . SER A 1 271 ? -2.032 -4.425 -9.927 1.00 93.31 271 SER A O 1
ATOM 2142 N N . GLY A 1 272 ? -3.273 -5.913 -8.782 1.00 92.56 272 GLY A N 1
ATOM 2143 C CA . GLY A 1 272 ? -2.702 -7.122 -9.377 1.00 92.56 272 GLY A CA 1
ATOM 2144 C C . GLY A 1 272 ? -2.787 -7.102 -10.900 1.00 92.56 272 GLY A C 1
ATOM 2145 O O . GLY A 1 272 ? -1.755 -7.142 -11.565 1.00 92.56 272 GLY A O 1
ATOM 2146 N N . PHE A 1 273 ? -3.983 -6.930 -11.466 1.00 94.44 273 PHE A N 1
ATOM 2147 C CA . PHE A 1 273 ? -4.150 -6.824 -12.921 1.00 94.44 273 PHE A CA 1
ATOM 2148 C C . PHE A 1 273 ? -3.345 -5.666 -13.534 1.00 94.44 273 PHE A C 1
ATOM 2150 O O . PHE A 1 273 ? -2.729 -5.833 -14.590 1.00 94.44 273 PHE A O 1
ATOM 2157 N N . VAL A 1 274 ? -3.296 -4.507 -12.867 1.00 94.56 274 VAL A N 1
ATOM 2158 C CA . VAL A 1 274 ? -2.533 -3.340 -13.351 1.00 94.56 274 VAL A CA 1
ATOM 2159 C C . VAL A 1 274 ? -1.029 -3.623 -13.407 1.00 94.56 274 VAL A C 1
ATOM 2161 O O . VAL A 1 274 ? -0.389 -3.355 -14.422 1.00 94.56 274 VAL A O 1
ATOM 2164 N N . ILE A 1 275 ? -0.454 -4.188 -12.346 1.00 91.62 275 ILE A N 1
ATOM 2165 C CA . ILE A 1 275 ? 0.989 -4.453 -12.274 1.00 91.62 275 ILE A CA 1
ATOM 2166 C C . ILE A 1 275 ? 1.387 -5.616 -13.180 1.00 91.62 275 ILE A C 1
ATOM 2168 O O . ILE A 1 275 ? 2.369 -5.518 -13.912 1.00 91.62 275 ILE A O 1
ATOM 2172 N N . PHE A 1 276 ? 0.615 -6.703 -13.187 1.00 92.00 276 PHE A N 1
ATOM 2173 C CA . PHE A 1 276 ? 0.939 -7.859 -14.016 1.00 92.00 276 PHE A CA 1
ATOM 2174 C C . PHE A 1 276 ? 0.779 -7.580 -15.512 1.00 92.00 276 PHE A C 1
ATOM 2176 O O . PHE A 1 276 ? 1.574 -8.093 -16.293 1.00 92.00 276 PHE A O 1
ATOM 2183 N N . SER A 1 277 ? -0.166 -6.730 -15.929 1.00 93.69 277 SER A N 1
ATOM 2184 C CA . SER A 1 277 ? -0.231 -6.282 -17.330 1.00 93.69 277 SER A CA 1
ATOM 2185 C C . SER A 1 277 ? 1.020 -5.494 -17.745 1.00 93.69 277 SER A C 1
ATOM 2187 O O . SER A 1 277 ? 1.561 -5.742 -18.822 1.00 93.69 277 SER A O 1
ATOM 2189 N N . ALA A 1 278 ? 1.553 -4.633 -16.869 1.00 89.94 278 ALA A N 1
ATOM 2190 C CA . ALA A 1 278 ? 2.830 -3.953 -17.106 1.00 89.94 278 ALA A CA 1
ATOM 2191 C C . ALA A 1 278 ? 4.016 -4.936 -17.152 1.00 89.94 278 ALA A C 1
ATOM 2193 O O . ALA A 1 278 ? 4.887 -4.814 -18.012 1.00 89.94 278 ALA A O 1
ATOM 2194 N N . PHE A 1 279 ? 4.047 -5.934 -16.261 1.00 88.12 279 PHE A N 1
ATOM 2195 C CA . PHE A 1 279 ? 5.083 -6.976 -16.259 1.00 88.12 279 PHE A CA 1
ATOM 2196 C C . PHE A 1 279 ? 5.056 -7.823 -17.534 1.00 88.12 279 PHE A C 1
ATOM 2198 O O . PHE A 1 279 ? 6.117 -8.137 -18.068 1.00 88.12 279 PHE A O 1
ATOM 2205 N N . GLY A 1 280 ? 3.869 -8.148 -18.051 1.00 88.50 280 GLY A N 1
ATOM 2206 C CA . GLY A 1 280 ? 3.714 -8.854 -19.325 1.00 88.50 280 GLY A CA 1
ATOM 2207 C C . GLY A 1 280 ? 4.276 -8.060 -20.505 1.00 88.50 280 GLY A C 1
ATOM 2208 O O . GLY A 1 280 ? 5.037 -8.601 -21.304 1.00 88.50 280 GLY A O 1
ATOM 2209 N N . TYR A 1 281 ? 3.987 -6.757 -20.568 1.00 87.31 281 TYR A N 1
ATOM 2210 C CA . TYR A 1 281 ? 4.579 -5.877 -21.579 1.00 87.31 281 TYR A CA 1
ATOM 2211 C C . TYR A 1 281 ? 6.109 -5.818 -21.479 1.00 87.31 281 TYR A C 1
ATOM 2213 O O . TYR A 1 281 ? 6.801 -5.994 -22.481 1.00 87.31 281 TYR A O 1
ATOM 2221 N N . MET A 1 282 ? 6.654 -5.636 -20.271 1.00 83.00 282 MET A N 1
ATOM 2222 C CA . MET A 1 282 ? 8.108 -5.638 -20.069 1.00 83.00 282 MET A CA 1
ATOM 2223 C C . MET A 1 282 ? 8.739 -6.971 -20.487 1.00 83.00 282 MET A C 1
ATOM 2225 O O . MET A 1 282 ? 9.763 -6.975 -21.161 1.00 83.00 282 MET A O 1
ATOM 2229 N N . SER A 1 283 ? 8.103 -8.097 -20.157 1.00 83.38 283 SER A N 1
ATOM 2230 C CA . SER A 1 283 ? 8.549 -9.432 -20.569 1.00 83.38 283 SER A CA 1
ATOM 2231 C C . SER A 1 283 ? 8.623 -9.586 -22.076 1.00 83.38 283 SER A C 1
ATOM 2233 O O . SER A 1 283 ? 9.618 -10.089 -22.591 1.00 83.38 283 SER A O 1
ATOM 2235 N N . HIS A 1 284 ? 7.613 -9.090 -22.785 1.00 84.56 284 HIS A N 1
ATOM 2236 C CA . HIS A 1 284 ? 7.569 -9.153 -24.237 1.00 84.56 284 HIS A CA 1
ATOM 2237 C C . HIS A 1 284 ? 8.623 -8.259 -24.898 1.00 84.56 284 HIS A C 1
ATOM 2239 O O . HIS A 1 284 ? 9.287 -8.687 -25.837 1.00 84.56 284 HIS A O 1
ATOM 2245 N N . MET A 1 285 ? 8.826 -7.045 -24.381 1.00 79.06 285 MET A N 1
ATOM 2246 C CA . MET A 1 285 ? 9.828 -6.112 -24.907 1.00 79.06 285 MET A CA 1
ATOM 2247 C C . MET A 1 285 ? 11.266 -6.583 -24.676 1.00 79.06 285 MET A C 1
ATOM 2249 O O . MET A 1 285 ? 12.135 -6.341 -25.509 1.00 79.06 285 MET A O 1
ATOM 2253 N N . ILE A 1 286 ? 11.522 -7.229 -23.537 1.00 74.88 286 ILE A N 1
ATOM 2254 C CA . ILE A 1 286 ? 12.869 -7.642 -23.111 1.00 74.88 286 ILE A CA 1
ATOM 2255 C C . ILE A 1 286 ? 13.147 -9.107 -23.501 1.00 74.88 286 ILE A C 1
ATOM 2257 O O . ILE A 1 286 ? 14.285 -9.563 -23.451 1.00 74.88 286 ILE A O 1
ATOM 2261 N N . ASN A 1 287 ? 12.123 -9.851 -23.926 1.00 77.50 287 ASN A N 1
ATOM 2262 C CA . ASN A 1 287 ? 12.188 -11.281 -24.231 1.00 77.50 287 ASN A CA 1
ATOM 2263 C C . ASN A 1 287 ? 12.737 -12.130 -23.061 1.00 77.50 287 ASN A C 1
ATOM 2265 O O . ASN A 1 287 ? 13.432 -13.126 -23.256 1.00 77.50 287 ASN A O 1
ATOM 2269 N N . VAL A 1 288 ? 12.423 -11.715 -21.831 1.00 74.94 288 VAL A N 1
ATOM 2270 C CA . VAL A 1 288 ? 12.767 -12.415 -20.584 1.00 74.94 288 VAL A CA 1
ATOM 2271 C C . VAL A 1 288 ? 11.476 -12.942 -19.976 1.00 74.94 288 VAL A C 1
ATOM 2273 O O . VAL A 1 288 ? 10.496 -12.193 -19.924 1.00 74.94 288 VAL A O 1
ATOM 2276 N N . PRO A 1 289 ? 11.424 -14.203 -19.518 1.00 78.56 289 PRO A N 1
ATOM 2277 C CA . PRO A 1 289 ? 10.197 -14.744 -18.966 1.00 78.56 289 PRO A CA 1
ATOM 2278 C C . PRO A 1 289 ? 9.820 -14.037 -17.655 1.00 78.56 289 PRO A C 1
ATOM 2280 O O . PRO A 1 289 ? 10.655 -13.534 -16.899 1.00 78.56 289 PRO A O 1
ATOM 2283 N N . ILE A 1 290 ? 8.508 -13.928 -17.435 1.00 77.00 290 ILE A N 1
ATOM 2284 C CA . ILE A 1 290 ? 7.910 -13.068 -16.401 1.00 77.00 290 ILE A CA 1
ATOM 2285 C C . ILE A 1 290 ? 8.456 -13.395 -15.009 1.00 77.00 290 ILE A C 1
ATOM 2287 O O . ILE A 1 290 ? 8.640 -12.487 -14.206 1.00 77.00 290 ILE A O 1
ATOM 2291 N N . ASP A 1 291 ? 8.757 -14.667 -14.761 1.00 70.94 291 ASP A N 1
ATOM 2292 C CA . ASP A 1 291 ? 9.302 -15.251 -13.533 1.00 70.94 291 ASP A CA 1
ATOM 2293 C C . ASP A 1 291 ? 10.719 -14.785 -13.146 1.00 70.94 291 ASP A C 1
ATOM 2295 O O . ASP A 1 291 ? 11.111 -14.971 -11.986 1.00 70.94 291 ASP A O 1
ATOM 2299 N N . HIS A 1 292 ? 11.431 -14.076 -14.022 1.00 66.94 292 HIS A N 1
ATOM 2300 C CA . HIS A 1 292 ? 12.717 -13.440 -13.704 1.00 66.94 292 HIS A CA 1
ATOM 2301 C C . HIS A 1 292 ? 12.612 -11.912 -13.510 1.00 66.94 292 HIS A C 1
ATOM 2303 O O . HIS A 1 292 ? 13.412 -11.315 -12.792 1.00 66.94 292 HIS A O 1
ATOM 2309 N N . ILE A 1 293 ? 11.571 -11.264 -14.041 1.00 65.50 293 ILE A N 1
ATOM 2310 C CA . ILE A 1 293 ? 11.462 -9.792 -14.074 1.00 65.50 293 ILE A CA 1
ATOM 2311 C C . ILE A 1 293 ? 11.201 -9.189 -12.693 1.00 65.50 293 ILE A C 1
ATOM 2313 O O . ILE A 1 293 ? 11.798 -8.174 -12.330 1.00 65.50 293 ILE A O 1
ATOM 2317 N N . ALA A 1 294 ? 10.328 -9.800 -11.887 1.00 55.03 294 ALA A N 1
ATOM 2318 C CA . ALA A 1 294 ? 10.000 -9.240 -10.574 1.00 55.03 294 ALA A CA 1
ATOM 2319 C C . ALA A 1 294 ? 11.089 -9.512 -9.518 1.00 55.03 294 ALA A C 1
ATOM 2321 O O . ALA A 1 294 ? 11.059 -8.920 -8.438 1.00 55.03 294 ALA A O 1
ATOM 2322 N N . VAL A 1 295 ? 12.054 -10.391 -9.819 1.00 47.81 295 VAL A N 1
ATOM 2323 C CA . VAL A 1 295 ? 13.216 -10.678 -8.962 1.00 47.81 295 VAL A CA 1
ATOM 2324 C C . VAL A 1 295 ? 14.347 -9.670 -9.212 1.00 47.81 295 VAL A C 1
ATOM 2326 O O . VAL A 1 295 ? 15.028 -9.284 -8.262 1.00 47.81 295 VAL A O 1
ATOM 2329 N N . ASP A 1 296 ? 14.487 -9.162 -10.438 1.00 39.12 296 ASP A N 1
ATOM 2330 C CA . ASP A 1 296 ? 15.553 -8.216 -10.806 1.00 39.12 296 ASP A CA 1
ATOM 2331 C C . ASP A 1 296 ? 15.186 -6.736 -10.640 1.00 39.12 296 ASP A C 1
ATOM 2333 O O . ASP A 1 296 ? 16.063 -5.869 -10.668 1.00 39.12 296 ASP A O 1
ATOM 2337 N N . GLY A 1 297 ? 13.919 -6.425 -10.353 1.00 42.03 297 GLY A N 1
ATOM 2338 C CA . GLY A 1 297 ? 13.505 -5.111 -9.860 1.00 42.03 297 GLY A CA 1
ATOM 2339 C C . GLY A 1 297 ? 14.070 -4.842 -8.462 1.00 42.03 297 GLY A C 1
ATOM 2340 O O . GLY A 1 297 ? 13.341 -4.917 -7.473 1.00 42.03 297 GLY A O 1
ATOM 2341 N N . LYS A 1 298 ? 15.371 -4.548 -8.350 1.00 36.66 298 LYS A N 1
ATOM 2342 C CA . LYS A 1 298 ? 16.076 -4.316 -7.078 1.00 36.66 298 LYS A CA 1
ATOM 2343 C C . LYS A 1 298 ? 15.413 -3.204 -6.256 1.00 36.66 298 LYS A C 1
ATOM 2345 O O . LYS A 1 298 ? 15.230 -3.410 -5.059 1.00 36.66 298 LYS A O 1
ATOM 2350 N N . SER A 1 299 ? 14.914 -2.129 -6.876 1.00 37.84 299 SER A N 1
ATOM 2351 C CA . SER A 1 299 ? 14.074 -1.122 -6.202 1.00 37.84 299 SER A CA 1
ATOM 2352 C C . SER A 1 299 ? 12.767 -1.703 -5.652 1.00 37.84 299 SER A C 1
ATOM 2354 O O . SER A 1 299 ? 12.413 -1.443 -4.507 1.00 37.84 299 SER A O 1
ATOM 2356 N N . TYR A 1 300 ? 12.060 -2.541 -6.414 1.00 36.91 300 TYR A N 1
ATOM 2357 C CA . TYR A 1 300 ? 10.801 -3.162 -5.976 1.00 36.91 300 TYR A CA 1
ATOM 2358 C C . TYR A 1 300 ? 11.019 -4.161 -4.824 1.00 36.91 300 TYR A C 1
ATOM 2360 O O . TYR A 1 300 ? 10.232 -4.219 -3.876 1.00 36.91 300 TYR A O 1
ATOM 2368 N N . ASN A 1 301 ? 12.143 -4.881 -4.854 1.00 33.84 301 ASN A N 1
ATOM 2369 C CA . ASN A 1 301 ? 12.584 -5.788 -3.795 1.00 33.84 301 ASN A CA 1
ATOM 2370 C C . ASN A 1 301 ? 13.053 -5.067 -2.525 1.00 33.84 301 ASN A C 1
ATOM 2372 O O . ASN A 1 301 ? 12.871 -5.604 -1.431 1.00 33.84 301 ASN A O 1
ATOM 2376 N N . GLN A 1 302 ? 13.625 -3.867 -2.639 1.00 32.28 302 GLN A N 1
ATOM 2377 C CA . GLN A 1 302 ? 14.066 -3.078 -1.484 1.00 32.28 302 GLN A CA 1
ATOM 2378 C C . GLN A 1 302 ? 12.878 -2.552 -0.662 1.00 32.28 302 GLN A C 1
ATOM 2380 O O . GLN A 1 302 ? 12.970 -2.491 0.559 1.00 32.28 302 GLN A O 1
ATOM 2385 N N . PHE A 1 303 ? 11.740 -2.268 -1.309 1.00 33.41 303 PHE A N 1
ATOM 2386 C CA . PHE A 1 303 ? 10.494 -1.840 -0.650 1.00 33.41 303 PHE A CA 1
ATOM 2387 C C . PHE A 1 303 ? 9.610 -2.985 -0.132 1.00 33.41 303 PHE A C 1
ATOM 2389 O O . PHE A 1 303 ? 8.670 -2.741 0.626 1.00 33.41 303 PHE A O 1
ATOM 2396 N N . CYS A 1 304 ? 9.876 -4.228 -0.545 1.00 29.92 304 CYS A N 1
ATOM 2397 C CA . CYS A 1 304 ? 9.089 -5.405 -0.158 1.00 29.92 304 CYS A CA 1
ATOM 2398 C C . CYS A 1 304 ? 9.737 -6.258 0.946 1.00 29.92 304 CYS A C 1
ATOM 2400 O O . CYS A 1 304 ? 9.142 -7.263 1.352 1.00 29.92 304 CYS A O 1
ATOM 2402 N N . ARG A 1 305 ? 10.926 -5.888 1.442 1.00 25.47 305 ARG A N 1
ATOM 2403 C CA . ARG A 1 305 ? 11.496 -6.505 2.647 1.00 25.47 305 ARG A CA 1
ATOM 2404 C C . ARG A 1 305 ? 10.856 -5.876 3.896 1.00 25.47 305 ARG A C 1
ATOM 2406 O O . ARG A 1 305 ? 10.675 -4.661 3.902 1.00 25.47 305 ARG A O 1
ATOM 2413 N N . PRO A 1 306 ? 10.431 -6.696 4.877 1.00 29.23 306 PRO A N 1
ATOM 2414 C CA . PRO A 1 306 ? 9.871 -6.207 6.134 1.00 29.23 306 PRO A CA 1
ATOM 2415 C C . PRO A 1 306 ? 10.876 -5.365 6.922 1.00 29.23 306 PRO A C 1
ATOM 2417 O O . PRO A 1 306 ? 12.095 -5.616 6.774 1.00 29.23 306 PRO A O 1
#

Organism: Callorhinchus milii (NCBI:txid7868)

InterPro domains:
  IPR000175 Sodium:neurotransmitter symporter [PF00209] (1-299)
  IPR000175 Sodium:neurotransmitter symporter [PR00176] (18-37)
  IPR000175 Sodium:neurotransmitter symporter [PR00176] (62-88)
  IPR000175 Sodium:neurotransmitter symporter [PR00176] (176-193)
  IPR000175 Sodium:neurotransmitter symporter [PR00176] (258-278)
  IPR000175 Sodium:neurotransmitter symporter [PS00610] (5-19)
  IPR000175 Sodium:neurotransmitter symporter [PS50267] (1-306)
  IPR000175 Sodium:neurotransmitter symporter [PTHR11616] (1-298)
  IPR037272 Sodium:neurotransmitter symporter superfamily [SSF161070] (1-295)